Protein AF-0000000086840148 (afdb_homodimer)

Structure (mmCIF, N/CA/C/O backbone):
data_AF-0000000086840148-model_v1
#
loop_
_entity.id
_entity.type
_entity.pdbx_description
1 polymer 'SnoaL-like domain-containing protein'
#
loop_
_atom_site.group_PDB
_atom_site.id
_atom_site.type_symbol
_atom_site.label_atom_id
_atom_site.label_alt_id
_atom_site.label_comp_id
_atom_s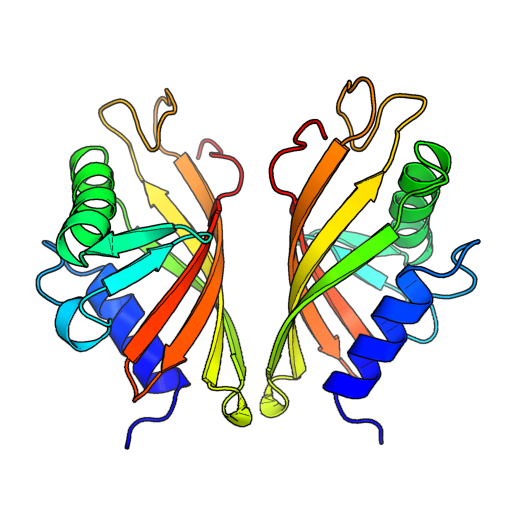ite.label_asym_id
_atom_site.label_entity_id
_atom_site.label_seq_id
_atom_site.pdbx_PDB_ins_code
_atom_site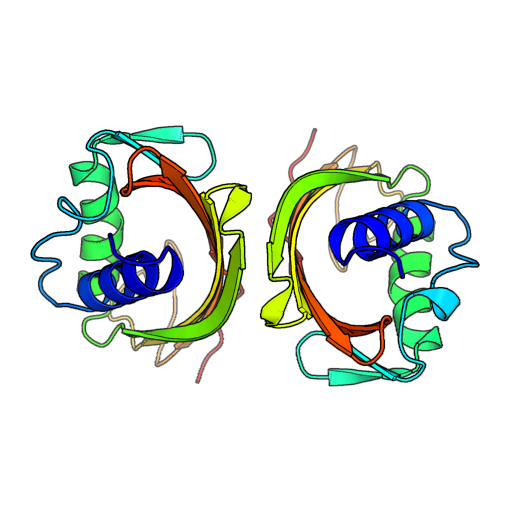.Cartn_x
_atom_site.Cartn_y
_atom_site.Cartn_z
_atom_site.occupancy
_atom_site.B_iso_or_equiv
_atom_site.auth_seq_id
_atom_site.auth_comp_id
_atom_site.auth_asym_id
_atom_site.auth_atom_id
_atom_site.pdbx_PDB_model_num
ATOM 1 N N . MET A 1 1 ? 23.672 -10.07 -12.812 1 79.06 1 MET A N 1
ATOM 2 C CA . MET A 1 1 ? 22.422 -10.266 -12.062 1 79.06 1 MET A CA 1
ATOM 3 C C . MET A 1 1 ? 21.438 -9.148 -12.336 1 79.06 1 MET A C 1
ATOM 5 O O . MET A 1 1 ? 21.828 -7.992 -12.516 1 79.06 1 MET A O 1
ATOM 9 N N . PRO A 1 2 ? 20.219 -9.555 -12.727 1 89.06 2 PRO A N 1
ATOM 10 C CA . PRO A 1 2 ? 19.281 -8.477 -13.039 1 89.06 2 PRO A CA 1
ATOM 11 C C . PRO A 1 2 ? 19.156 -7.457 -11.914 1 89.06 2 PRO A C 1
ATOM 13 O O . PRO A 1 2 ? 19.375 -7.789 -10.742 1 89.06 2 PRO A O 1
ATOM 16 N N . SER A 1 3 ? 19.016 -6.215 -12.273 1 96.12 3 SER A N 1
ATOM 17 C CA . SER A 1 3 ? 18.656 -5.211 -11.273 1 96.12 3 SER A CA 1
ATOM 18 C C . SER A 1 3 ? 17.344 -5.547 -10.594 1 96.12 3 SER A C 1
ATOM 20 O O . SER A 1 3 ? 16.578 -6.379 -11.094 1 96.12 3 SER A O 1
ATOM 22 N N . LEU A 1 4 ? 17.125 -4.961 -9.539 1 98 4 LEU A N 1
ATOM 23 C CA . LEU A 1 4 ? 15.867 -5.172 -8.836 1 98 4 LEU A CA 1
ATOM 24 C C . LEU A 1 4 ? 14.688 -4.707 -9.688 1 98 4 LEU A C 1
ATOM 26 O O . LEU A 1 4 ? 13.625 -5.332 -9.672 1 98 4 LEU A O 1
ATOM 30 N N . GLU A 1 5 ? 14.836 -3.639 -10.375 1 97.88 5 GLU A N 1
ATOM 31 C CA . GLU A 1 5 ? 13.805 -3.15 -11.289 1 97.88 5 GLU A CA 1
ATOM 32 C C . GLU A 1 5 ? 13.461 -4.195 -12.352 1 97.88 5 GLU A C 1
ATOM 34 O O . GLU A 1 5 ? 12.281 -4.449 -12.617 1 97.88 5 GLU A O 1
ATOM 39 N N . GLN A 1 6 ? 14.508 -4.719 -12.953 1 97.44 6 GLN A N 1
ATOM 40 C CA . GLN A 1 6 ? 14.289 -5.734 -13.977 1 97.44 6 GLN A CA 1
ATOM 41 C C . GLN A 1 6 ? 13.594 -6.961 -13.391 1 97.44 6 GLN A C 1
ATOM 43 O O . GLN A 1 6 ? 12.727 -7.555 -14.031 1 97.44 6 GLN A O 1
ATOM 48 N N . ALA A 1 7 ? 14.07 -7.363 -12.211 1 97.25 7 ALA A N 1
ATOM 49 C CA . ALA A 1 7 ? 13.445 -8.5 -11.547 1 97.25 7 ALA A CA 1
ATOM 50 C C . ALA A 1 7 ? 11.953 -8.25 -11.312 1 97.25 7 ALA A C 1
ATOM 52 O O . ALA A 1 7 ? 11.125 -9.117 -11.57 1 97.25 7 ALA A O 1
ATOM 53 N N . TYR A 1 8 ? 11.609 -7.082 -10.852 1 97.75 8 TYR A N 1
ATOM 54 C CA . TYR A 1 8 ? 10.211 -6.773 -10.586 1 97.75 8 TYR A CA 1
ATOM 55 C C . TYR A 1 8 ? 9.406 -6.715 -11.875 1 97.75 8 TYR A C 1
ATOM 57 O O . TYR A 1 8 ? 8.273 -7.195 -11.922 1 97.75 8 TYR A O 1
ATOM 65 N N . LEU A 1 9 ? 9.93 -6.066 -12.891 1 96.56 9 LEU A N 1
ATOM 66 C CA . LEU A 1 9 ? 9.219 -5.973 -14.164 1 96.56 9 LEU A CA 1
ATOM 67 C C . LEU A 1 9 ? 8.953 -7.359 -14.742 1 96.56 9 LEU A C 1
ATOM 69 O O . LEU A 1 9 ? 7.898 -7.598 -15.336 1 96.56 9 LEU A O 1
ATOM 73 N N . SER A 1 10 ? 9.938 -8.227 -14.562 1 94.75 10 SER A N 1
ATOM 74 C CA . SER A 1 10 ? 9.742 -9.609 -14.992 1 94.75 10 SER A CA 1
ATOM 75 C C . SER A 1 10 ? 8.641 -10.281 -14.188 1 94.75 10 SER A C 1
ATOM 77 O O . SER A 1 10 ? 7.828 -11.031 -14.734 1 94.75 10 SER A O 1
ATOM 79 N N . TYR A 1 11 ? 8.609 -10.055 -12.93 1 95.44 11 TYR A N 1
ATOM 80 C CA . TYR A 1 11 ? 7.543 -1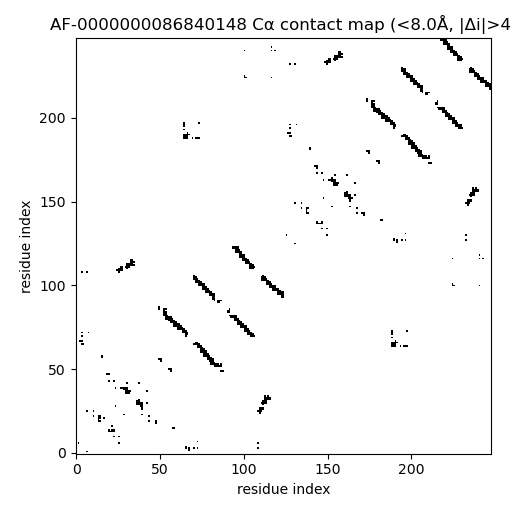0.555 -12.07 1 95.44 11 TYR A CA 1
ATOM 81 C C . TYR A 1 11 ? 6.184 -10.031 -12.523 1 95.44 11 TYR A C 1
ATOM 83 O O . TYR A 1 11 ? 5.23 -10.805 -12.648 1 95.44 11 TYR A O 1
ATOM 91 N N . LEU A 1 12 ? 6.031 -8.695 -12.766 1 93.94 12 LEU A N 1
ATOM 92 C CA . LEU A 1 12 ? 4.762 -8.094 -13.164 1 93.94 12 LEU A CA 1
ATOM 93 C C . LEU A 1 12 ? 4.277 -8.688 -14.484 1 93.94 12 LEU A C 1
ATOM 95 O O . LEU A 1 12 ? 3.078 -8.914 -14.664 1 93.94 12 LEU A O 1
ATOM 99 N N . SER A 1 13 ? 5.25 -8.914 -15.422 1 91.94 13 SER A N 1
ATOM 100 C CA . SER A 1 13 ? 4.902 -9.57 -16.672 1 91.94 13 SER A CA 1
ATOM 101 C C . SER A 1 13 ? 4.324 -10.961 -16.438 1 91.94 13 SER A C 1
ATOM 103 O O . SER A 1 13 ? 3.303 -11.328 -17.016 1 91.94 13 SER A O 1
ATOM 105 N N . ALA A 1 14 ? 4.988 -11.656 -15.602 1 90.19 14 ALA A N 1
ATOM 106 C CA . ALA A 1 14 ? 4.512 -12.992 -15.258 1 90.19 14 ALA A CA 1
ATOM 107 C C . ALA A 1 14 ? 3.148 -12.93 -14.578 1 90.19 14 ALA A C 1
ATOM 109 O O . ALA A 1 14 ? 2.303 -13.797 -14.781 1 90.19 14 ALA A O 1
ATOM 110 N N . PHE A 1 15 ? 2.947 -11.977 -13.828 1 87.75 15 PHE A N 1
ATOM 111 C CA . PHE A 1 15 ? 1.726 -11.734 -13.07 1 87.75 15 PHE A CA 1
ATOM 112 C C . PHE A 1 15 ? 0.545 -11.5 -14 1 87.75 15 PHE A C 1
ATOM 114 O O . PHE A 1 15 ? -0.603 -11.766 -13.641 1 87.75 15 PHE A O 1
ATOM 121 N N . ASN A 1 16 ? 0.799 -11.016 -15.203 1 88.88 16 ASN A N 1
ATOM 122 C CA . ASN A 1 16 ? -0.239 -10.727 -16.188 1 88.88 16 ASN A CA 1
ATOM 123 C C . ASN A 1 16 ? -0.434 -11.891 -17.156 1 88.88 16 ASN A C 1
ATOM 125 O O . ASN A 1 16 ? -1.39 -11.906 -17.938 1 88.88 16 ASN A O 1
ATOM 129 N N . GLU A 1 17 ? 0.537 -12.852 -17.047 1 82.5 17 GLU A N 1
ATOM 130 C CA . GLU A 1 17 ? 0.435 -13.984 -17.953 1 82.5 17 GLU A CA 1
ATOM 131 C C . GLU A 1 17 ? -0.549 -15.031 -17.438 1 82.5 17 GLU A C 1
ATOM 133 O O . GLU A 1 17 ? -0.617 -15.281 -16.234 1 82.5 17 GLU A O 1
ATOM 138 N N . ARG A 1 18 ? -1.399 -15.453 -18.188 1 72.69 18 ARG A N 1
ATOM 139 C CA . ARG A 1 18 ? -2.344 -16.516 -17.875 1 72.69 18 ARG A CA 1
ATOM 140 C C . ARG A 1 18 ? -1.832 -17.875 -18.359 1 72.69 18 ARG A C 1
ATOM 142 O O . ARG A 1 18 ? -1.216 -17.953 -19.422 1 72.69 18 ARG A O 1
ATOM 149 N N . PRO A 1 19 ? -1.996 -18.859 -17.609 1 62.81 19 PRO A N 1
ATOM 150 C CA . PRO A 1 19 ? -2.572 -19.047 -16.266 1 62.81 19 PRO A CA 1
ATOM 151 C C . PRO A 1 19 ? -1.547 -18.859 -15.156 1 62.81 19 PRO A C 1
ATOM 153 O O . PRO A 1 19 ? -1.752 -19.344 -14.039 1 62.81 19 PRO A O 1
ATOM 156 N N . PHE A 1 20 ? -0.836 -17.969 -14.992 1 64.62 20 PHE A N 1
ATOM 157 C CA . PHE A 1 20 ? 0.199 -17.562 -14.047 1 64.62 20 PHE A CA 1
ATOM 158 C C . PHE A 1 20 ? 1.211 -18.688 -13.844 1 64.62 20 PHE A C 1
ATOM 160 O O . PHE A 1 20 ? 1.53 -19.047 -12.711 1 64.62 20 PHE A O 1
ATOM 167 N N . ALA A 1 21 ? 1.624 -19.406 -14.695 1 61.69 21 ALA A N 1
ATOM 168 C CA . ALA A 1 21 ? 2.557 -20.516 -14.625 1 61.69 21 ALA A CA 1
ATOM 169 C C . ALA A 1 21 ? 3.93 -20.062 -14.141 1 61.69 21 ALA A C 1
ATOM 171 O O . ALA A 1 21 ? 4.715 -20.875 -13.633 1 61.69 21 ALA A O 1
ATOM 172 N N . GLY A 1 22 ? 3.971 -18.906 -13.727 1 71.19 22 GLY A N 1
ATOM 173 C CA . GLY A 1 22 ? 5.359 -18.469 -13.719 1 71.19 22 GLY A CA 1
ATOM 174 C C . GLY A 1 22 ? 5.73 -17.688 -12.477 1 71.19 22 GLY A C 1
ATOM 175 O O . GLY A 1 22 ? 6.816 -17.094 -12.406 1 71.19 22 GLY A O 1
ATOM 176 N N . LEU A 1 23 ? 4.973 -17.75 -11.406 1 87.94 23 LEU A N 1
ATOM 177 C CA . LEU A 1 23 ? 5.367 -16.891 -10.305 1 87.94 23 LEU A CA 1
ATOM 178 C C . LEU A 1 23 ? 6.457 -17.531 -9.461 1 87.94 23 LEU A C 1
ATOM 180 O O . LEU A 1 23 ? 7.156 -16.859 -8.703 1 87.94 23 LEU A O 1
ATOM 184 N N . ALA A 1 24 ? 6.637 -18.844 -9.656 1 89 24 ALA A N 1
ATOM 185 C CA . ALA A 1 24 ? 7.559 -19.609 -8.82 1 89 24 ALA A CA 1
ATOM 186 C C . ALA A 1 24 ? 9 -19.172 -9.047 1 89 24 ALA A C 1
ATOM 188 O O . ALA A 1 24 ? 9.836 -19.281 -8.141 1 89 24 ALA A O 1
ATOM 189 N N . THR A 1 25 ? 9.328 -18.75 -10.133 1 92.19 25 THR A N 1
ATOM 190 C CA . THR A 1 25 ? 10.688 -18.297 -10.406 1 92.19 25 THR A CA 1
ATOM 191 C C . THR A 1 25 ? 10.945 -16.938 -9.766 1 92.19 25 THR A C 1
ATOM 193 O O . THR A 1 25 ? 12.094 -16.547 -9.547 1 92.19 25 THR A O 1
ATOM 196 N N . HIS A 1 26 ? 9.898 -16.219 -9.383 1 96.12 26 HIS A N 1
ATOM 197 C CA . HIS A 1 26 ? 10.031 -14.836 -8.938 1 96.12 26 HIS A CA 1
ATOM 198 C C . HIS A 1 26 ? 9.758 -14.703 -7.445 1 96.12 26 HIS A C 1
ATOM 200 O O . HIS A 1 26 ? 10.102 -13.688 -6.836 1 96.12 26 HIS A O 1
ATOM 206 N N . MET A 1 27 ? 9.141 -15.734 -6.859 1 96.81 27 MET A N 1
ATOM 207 C CA . MET A 1 27 ? 8.711 -15.648 -5.465 1 96.81 27 MET A CA 1
ATOM 208 C C . MET A 1 27 ? 9.25 -16.828 -4.652 1 96.81 27 MET A C 1
ATOM 210 O O . MET A 1 27 ? 9.531 -17.891 -5.207 1 96.81 27 MET A O 1
ATOM 214 N N . HIS A 1 28 ? 9.422 -16.578 -3.348 1 97.94 28 HIS A N 1
ATOM 215 C CA . HIS A 1 28 ? 9.773 -17.672 -2.438 1 97.94 28 HIS A CA 1
ATOM 216 C C . HIS A 1 28 ? 8.641 -18.688 -2.318 1 97.94 28 HIS A C 1
ATOM 218 O O . HIS A 1 28 ? 7.473 -18.328 -2.514 1 97.94 28 HIS A O 1
ATOM 224 N N . PRO A 1 29 ? 8.977 -19.906 -1.988 1 96.81 29 PRO A N 1
ATOM 225 C CA . PRO A 1 29 ? 7.945 -20.938 -1.879 1 96.81 29 PRO A CA 1
ATOM 226 C C . PRO A 1 29 ? 6.926 -20.641 -0.783 1 96.81 29 PRO A C 1
ATOM 228 O O . PRO A 1 29 ? 5.789 -21.109 -0.845 1 96.81 29 PRO A O 1
ATOM 231 N N . THR A 1 30 ? 7.363 -19.953 0.258 1 98 30 THR A N 1
ATOM 232 C CA . THR A 1 30 ? 6.48 -19.359 1.262 1 98 30 THR A CA 1
ATOM 233 C C . THR A 1 30 ? 6.496 -17.844 1.177 1 98 30 THR A C 1
ATOM 235 O O . THR A 1 30 ? 7.559 -17.219 1.253 1 98 30 THR A O 1
ATOM 238 N N . VAL A 1 31 ? 5.406 -17.297 0.974 1 98.06 31 VAL A N 1
ATOM 239 C CA . VAL A 1 31 ? 5.312 -15.844 0.868 1 98.06 31 VAL A CA 1
ATOM 240 C C . VAL A 1 31 ? 4.512 -15.297 2.047 1 98.06 31 VAL A C 1
ATOM 242 O O . VAL A 1 31 ? 3.582 -15.945 2.533 1 98.06 31 VAL A O 1
ATOM 245 N N . VAL A 1 32 ? 4.848 -14.148 2.602 1 98.75 32 VAL A N 1
ATOM 246 C CA . VAL A 1 32 ? 4.098 -13.445 3.635 1 98.75 32 VAL A CA 1
ATOM 247 C C . VAL A 1 32 ? 3.252 -12.336 3 1 98.75 32 VAL A C 1
ATOM 249 O O . VAL A 1 32 ? 3.791 -11.367 2.471 1 98.75 32 VAL A O 1
ATOM 252 N N . LEU A 1 33 ? 1.984 -12.578 2.947 1 98.44 33 LEU A N 1
ATOM 253 C CA . LEU A 1 33 ? 1.048 -11.602 2.404 1 98.44 33 LEU A CA 1
ATOM 254 C C . LEU A 1 33 ? 0.355 -10.828 3.523 1 98.44 33 LEU A C 1
ATOM 256 O O . LEU A 1 33 ? -0.409 -11.406 4.301 1 98.44 33 LEU A O 1
ATOM 260 N N . ASN A 1 34 ? 0.63 -9.578 3.607 1 98 34 ASN A N 1
ATOM 261 C CA . ASN A 1 34 ? 0.044 -8.727 4.637 1 98 34 ASN A CA 1
ATOM 262 C C . ASN A 1 34 ? 0.238 -9.32 6.031 1 98 34 ASN A C 1
ATOM 264 O O . ASN A 1 34 ? -0.698 -9.359 6.832 1 98 34 ASN A O 1
ATOM 268 N N . GLY A 1 35 ? 1.405 -9.844 6.219 1 97.62 35 GLY A N 1
ATOM 269 C CA . GLY A 1 35 ? 1.799 -10.32 7.535 1 97.62 35 GLY A CA 1
ATOM 270 C C . GLY A 1 35 ? 1.46 -11.781 7.766 1 97.62 35 GLY A C 1
ATOM 271 O O . GLY A 1 35 ? 1.873 -12.367 8.766 1 97.62 35 GLY A O 1
ATOM 272 N N . ALA A 1 36 ? 0.721 -12.414 6.879 1 98.06 36 ALA A N 1
ATOM 273 C CA . ALA A 1 36 ? 0.334 -13.82 7.023 1 98.06 36 ALA A CA 1
ATOM 274 C C . ALA A 1 36 ? 1.11 -14.703 6.051 1 98.06 36 ALA A C 1
ATOM 276 O O . ALA A 1 36 ? 1.033 -14.516 4.836 1 98.06 36 ALA A O 1
ATOM 277 N N . ALA A 1 37 ? 1.78 -15.68 6.559 1 98.5 37 ALA A N 1
ATOM 278 C CA . ALA A 1 37 ? 2.539 -16.609 5.727 1 98.5 37 ALA A CA 1
ATOM 279 C C . ALA A 1 37 ? 1.616 -17.609 5.039 1 98.5 37 ALA A C 1
ATOM 281 O O . ALA A 1 37 ? 0.649 -18.078 5.641 1 98.5 37 ALA A O 1
ATOM 282 N N . MET A 1 38 ? 1.922 -17.891 3.814 1 98.25 38 MET A N 1
ATOM 283 C CA . MET A 1 38 ? 1.185 -18.906 3.066 1 98.25 38 MET A CA 1
ATOM 284 C C . MET A 1 38 ? 2.072 -19.547 2.008 1 98.25 38 MET A C 1
ATOM 286 O O . MET A 1 38 ? 3.041 -18.953 1.549 1 98.25 38 MET A O 1
ATOM 290 N N . PRO A 1 39 ? 1.837 -20.828 1.659 1 97.06 39 PRO A N 1
ATOM 291 C CA . PRO A 1 39 ? 2.539 -21.422 0.52 1 97.06 39 PRO A CA 1
ATOM 292 C C . PRO A 1 39 ? 2.279 -20.672 -0.788 1 97.06 39 PRO A C 1
ATOM 294 O O . PRO A 1 39 ? 1.18 -20.156 -0.996 1 97.06 39 PRO A O 1
ATOM 297 N N . LEU A 1 40 ? 3.225 -20.641 -1.597 1 94.69 40 LEU A N 1
ATOM 298 C CA . LEU A 1 40 ? 3.109 -19.969 -2.881 1 94.69 40 LEU A CA 1
ATOM 299 C C . LEU A 1 40 ? 1.872 -20.438 -3.639 1 94.69 40 LEU A C 1
ATOM 301 O O . LEU A 1 40 ? 1.201 -19.641 -4.297 1 94.69 40 LEU A O 1
ATOM 305 N N . ALA A 1 41 ? 1.6 -21.672 -3.664 1 93 41 ALA A N 1
ATOM 306 C CA . ALA A 1 41 ? 0.433 -22.219 -4.352 1 93 41 ALA A CA 1
ATOM 307 C C . ALA A 1 41 ? -0.85 -21.531 -3.879 1 93 41 ALA A C 1
ATOM 309 O O . ALA A 1 41 ? -1.783 -21.344 -4.66 1 93 41 ALA A O 1
ATOM 310 N N . ALA A 1 42 ? -0.976 -21.234 -2.58 1 94.12 42 ALA A N 1
ATOM 311 C CA . ALA A 1 42 ? -2.141 -20.547 -2.033 1 94.12 42 ALA A CA 1
ATOM 312 C C . ALA A 1 42 ? -2.221 -19.109 -2.549 1 94.12 42 ALA A C 1
ATOM 314 O O . ALA A 1 42 ? -3.312 -18.609 -2.816 1 94.12 42 ALA A O 1
ATOM 315 N N . PHE A 1 43 ? -1.093 -18.453 -2.664 1 94.25 43 PHE A N 1
ATOM 316 C CA . PHE A 1 43 ? -1.027 -17.109 -3.238 1 94.25 43 PHE A CA 1
ATOM 317 C C . PHE A 1 43 ? -1.479 -17.125 -4.695 1 94.25 43 PHE A C 1
ATOM 319 O O . PHE A 1 43 ? -2.281 -16.281 -5.105 1 94.25 43 PHE A O 1
ATOM 326 N N . GLU A 1 44 ? -0.954 -18.047 -5.441 1 90.75 44 GLU A N 1
ATOM 327 C CA . GLU A 1 44 ? -1.33 -18.203 -6.844 1 90.75 44 GLU A CA 1
ATOM 328 C C . GLU A 1 44 ? -2.83 -18.438 -6.992 1 90.75 44 GLU A C 1
ATOM 330 O O . GLU A 1 44 ? -3.453 -17.969 -7.941 1 90.75 44 GLU A O 1
ATOM 335 N N . LYS A 1 45 ? -3.387 -19.156 -6.051 1 90.5 45 LYS A N 1
ATOM 336 C CA . LYS A 1 45 ? -4.816 -19.453 -6.098 1 90.5 45 LYS A CA 1
ATOM 337 C C . LYS A 1 45 ? -5.645 -18.188 -5.941 1 90.5 45 LYS A C 1
ATOM 339 O O . LYS A 1 45 ? -6.707 -18.047 -6.555 1 90.5 45 LYS A O 1
ATOM 344 N N . LEU A 1 46 ? -5.25 -17.25 -5.066 1 90.38 46 LEU A N 1
ATOM 345 C CA . LEU A 1 46 ? -5.941 -15.977 -4.938 1 90.38 46 LEU A CA 1
ATOM 346 C C . LEU A 1 46 ? -6.02 -15.266 -6.285 1 90.38 46 LEU A C 1
ATOM 348 O O . LEU A 1 46 ? -7.082 -14.766 -6.668 1 90.38 46 LEU A O 1
ATOM 352 N N . LEU A 1 47 ? -4.902 -15.211 -6.969 1 89.12 47 LEU A N 1
ATOM 353 C CA . LEU A 1 47 ? -4.828 -14.547 -8.266 1 89.12 47 LEU A CA 1
ATOM 354 C C . LEU A 1 47 ? -5.66 -15.281 -9.305 1 89.12 47 LEU A C 1
ATOM 356 O O . LEU A 1 47 ? -6.352 -14.648 -10.109 1 89.12 47 LEU A O 1
ATOM 360 N N . THR A 1 48 ? -5.57 -16.609 -9.344 1 88.81 48 THR A N 1
ATOM 361 C CA . THR A 1 48 ? -6.309 -17.422 -10.305 1 88.81 48 THR A CA 1
ATOM 362 C C . THR A 1 48 ? -7.812 -17.266 -10.102 1 88.81 48 THR A C 1
ATOM 364 O O . THR A 1 48 ? -8.578 -17.266 -11.062 1 88.81 48 THR A O 1
ATOM 367 N N . ASP A 1 49 ? -8.195 -17.203 -8.836 1 89.56 49 ASP A N 1
ATOM 368 C CA . ASP A 1 49 ? -9.609 -17 -8.547 1 89.56 49 ASP A CA 1
ATOM 369 C C . ASP A 1 49 ? -10.094 -15.656 -9.07 1 89.56 49 ASP A C 1
ATOM 371 O O . ASP A 1 49 ? -11.203 -15.547 -9.602 1 89.56 49 ASP A O 1
ATOM 375 N N . ASP A 1 50 ? -9.336 -14.609 -8.898 1 89.69 50 ASP A N 1
ATOM 376 C CA . ASP A 1 50 ? -9.688 -13.289 -9.406 1 89.69 50 ASP A CA 1
ATOM 377 C C . ASP A 1 50 ? -9.789 -13.297 -10.93 1 89.69 50 ASP A C 1
ATOM 379 O O . ASP A 1 50 ? -10.695 -12.695 -11.508 1 89.69 50 ASP A O 1
ATOM 383 N N . ILE A 1 51 ? -8.859 -13.938 -11.594 1 89 51 ILE A N 1
ATOM 384 C CA . ILE A 1 51 ? -8.844 -14.016 -13.055 1 89 51 ILE A CA 1
ATOM 385 C C . ILE A 1 51 ? -10.055 -14.805 -13.539 1 89 51 ILE A C 1
ATOM 387 O O . ILE A 1 51 ? -10.641 -14.484 -14.578 1 89 51 ILE A O 1
ATOM 391 N N . ALA A 1 52 ? -10.359 -15.875 -12.836 1 89.62 52 ALA A N 1
ATOM 392 C CA . ALA A 1 52 ? -11.531 -16.672 -13.195 1 89.62 52 ALA A CA 1
ATOM 393 C C . ALA A 1 52 ? -12.805 -15.828 -13.109 1 89.62 52 ALA A C 1
ATOM 395 O O . ALA A 1 52 ? -13.727 -16.016 -13.906 1 89.62 52 ALA A O 1
ATOM 396 N N . ALA A 1 53 ? -12.844 -14.992 -12.141 1 91.94 53 ALA A N 1
ATOM 397 C CA . ALA A 1 53 ? -14.016 -14.133 -11.945 1 91.94 53 ALA A CA 1
ATOM 398 C C . ALA A 1 53 ? -14.062 -13.031 -12.992 1 91.94 53 ALA A C 1
ATOM 400 O O . ALA A 1 53 ? -15.141 -12.562 -13.367 1 91.94 53 ALA A O 1
ATOM 401 N N . ALA A 1 54 ? -12.969 -12.594 -13.477 1 94.31 54 ALA A N 1
ATOM 402 C CA . ALA A 1 54 ? -12.836 -11.578 -14.516 1 94.31 54 ALA A CA 1
ATOM 403 C C . ALA A 1 54 ? -11.758 -11.969 -15.523 1 94.31 54 ALA A C 1
ATOM 405 O O . ALA A 1 54 ? -10.609 -11.523 -15.422 1 94.31 54 ALA A O 1
ATOM 406 N N . PRO A 1 55 ? -12.102 -12.656 -16.547 1 91.94 55 PRO A N 1
ATOM 407 C CA . PRO A 1 55 ? -11.117 -13.195 -17.484 1 91.94 55 PRO A CA 1
ATOM 408 C C . PRO A 1 55 ? -10.352 -12.109 -18.234 1 91.94 55 PRO A C 1
ATOM 410 O O . PRO A 1 55 ? -9.273 -12.367 -18.781 1 91.94 55 PRO A O 1
ATOM 413 N N . ASP A 1 56 ? -10.867 -10.852 -18.297 1 93 56 ASP A N 1
ATOM 414 C CA . ASP A 1 56 ? -10.211 -9.75 -18.984 1 93 56 ASP A CA 1
ATOM 415 C C . ASP A 1 56 ? -9.375 -8.906 -18.016 1 93 56 ASP A C 1
ATOM 417 O O . ASP A 1 56 ? -8.93 -7.816 -18.359 1 93 56 ASP A O 1
ATOM 421 N N . LEU A 1 57 ? -9.18 -9.445 -16.797 1 93.56 57 LEU A N 1
ATOM 422 C CA . LEU A 1 57 ? -8.398 -8.742 -15.781 1 93.56 57 LEU A CA 1
ATOM 423 C C . LEU A 1 57 ? -6.965 -8.516 -16.25 1 93.56 57 LEU A C 1
ATOM 425 O O . LEU A 1 57 ? -6.297 -9.461 -16.688 1 93.56 57 LEU A O 1
ATOM 429 N N . ARG A 1 58 ? -6.531 -7.281 -16.188 1 91.25 58 ARG A N 1
ATOM 430 C CA . ARG A 1 58 ? -5.156 -6.91 -16.531 1 91.25 58 ARG A CA 1
ATOM 431 C C . ARG A 1 58 ? -4.652 -5.809 -15.602 1 91.25 58 ARG A C 1
ATOM 433 O O . ARG A 1 58 ? -5.387 -4.871 -15.281 1 91.25 58 ARG A O 1
ATOM 440 N N . PHE A 1 59 ? -3.398 -5.953 -15.25 1 94.69 59 PHE A N 1
ATOM 441 C CA . PHE A 1 59 ? -2.785 -4.969 -14.367 1 94.69 59 PHE A CA 1
ATOM 442 C C . PHE A 1 59 ? -1.804 -4.09 -15.133 1 94.69 59 PHE A C 1
ATOM 444 O O . PHE A 1 59 ? -0.99 -4.59 -15.914 1 94.69 59 PHE A O 1
ATOM 451 N N . GLU A 1 60 ? -1.928 -2.834 -14.922 1 96.31 60 GLU A N 1
ATOM 452 C CA . GLU A 1 60 ? -1.036 -1.853 -15.531 1 96.31 60 GLU A CA 1
ATOM 453 C C . GLU A 1 60 ? -0.278 -1.062 -14.469 1 96.31 60 GLU A C 1
ATOM 455 O O . GLU A 1 60 ? -0.876 -0.563 -13.508 1 96.31 60 GLU A O 1
ATOM 460 N N . MET A 1 61 ? 1.039 -1.002 -14.641 1 97.75 61 MET A N 1
ATOM 461 C CA . MET A 1 61 ? 1.859 -0.246 -13.695 1 97.75 61 MET A CA 1
ATOM 462 C C . MET A 1 61 ? 1.658 1.254 -13.883 1 97.75 61 MET A C 1
ATOM 464 O O . MET A 1 61 ? 1.725 1.76 -15.008 1 97.75 61 MET A O 1
ATOM 468 N N . SER A 1 62 ? 1.421 1.957 -12.836 1 98.06 62 SER A N 1
ATOM 469 C CA . SER A 1 62 ? 1.268 3.408 -12.852 1 98.06 62 SER A CA 1
ATOM 470 C C . SER A 1 62 ? 2.521 4.102 -12.328 1 98.06 62 SER A C 1
ATOM 472 O O . SER A 1 62 ? 2.857 5.203 -12.773 1 98.06 62 SER A O 1
ATOM 474 N N . MET A 1 63 ? 3.172 3.504 -11.375 1 98.5 63 MET A N 1
ATOM 475 C CA . MET A 1 63 ? 4.367 4.078 -10.766 1 98.5 63 MET A CA 1
ATOM 476 C C . MET A 1 63 ? 5.227 2.992 -10.125 1 98.5 63 MET A C 1
ATOM 478 O O . MET A 1 63 ? 4.699 2.037 -9.555 1 98.5 63 MET A O 1
ATOM 482 N N . LEU A 1 64 ? 6.496 3.154 -10.227 1 98.75 64 LEU A N 1
ATOM 483 C CA . LEU A 1 64 ? 7.453 2.221 -9.648 1 98.75 64 LEU A CA 1
ATOM 484 C C . LEU A 1 64 ? 8.469 2.955 -8.773 1 98.75 64 LEU A C 1
ATOM 486 O O . LEU A 1 64 ? 8.961 4.023 -9.148 1 98.75 64 LEU A O 1
ATOM 490 N N . VAL A 1 65 ? 8.68 2.457 -7.586 1 98.94 65 VAL A N 1
ATOM 491 C CA . VAL A 1 65 ? 9.727 2.9 -6.672 1 98.94 65 VAL A CA 1
ATOM 492 C C . VAL A 1 65 ? 10.648 1.729 -6.332 1 98.94 65 VAL A C 1
ATOM 494 O O . VAL A 1 65 ? 10.188 0.691 -5.852 1 98.94 65 VAL A O 1
ATOM 497 N N . VAL A 1 66 ? 11.945 1.901 -6.578 1 98.88 66 VAL A N 1
ATOM 498 C CA . VAL A 1 66 ? 12.875 0.798 -6.379 1 98.88 66 VAL A CA 1
ATOM 499 C C . VAL A 1 66 ? 13.977 1.221 -5.41 1 98.88 66 VAL A C 1
ATOM 501 O O . VAL A 1 66 ? 14.68 2.209 -5.645 1 98.88 66 VAL A O 1
ATOM 504 N N . ASP A 1 67 ? 14.078 0.483 -4.32 1 98.81 67 ASP A N 1
ATOM 505 C CA . ASP A 1 67 ? 15.148 0.643 -3.338 1 98.81 67 ASP A CA 1
ATOM 506 C C . ASP A 1 67 ? 16.141 -0.509 -3.422 1 98.81 67 ASP A C 1
ATOM 508 O O . ASP A 1 67 ? 16.016 -1.508 -2.711 1 98.81 67 ASP A O 1
ATOM 512 N N . GLU A 1 68 ? 17.188 -0.279 -4.227 1 97.69 68 GLU A N 1
ATOM 513 C CA . GLU A 1 68 ? 18.156 -1.345 -4.488 1 97.69 68 GLU A CA 1
ATOM 514 C C . GLU A 1 68 ? 18.859 -1.771 -3.207 1 97.69 68 GLU A C 1
ATOM 516 O O . GLU A 1 68 ? 19.062 -2.965 -2.967 1 97.69 68 GLU A O 1
ATOM 521 N N . ALA A 1 69 ? 19.188 -0.801 -2.393 1 96.62 69 ALA A N 1
ATOM 522 C CA . ALA A 1 69 ? 19.984 -1.08 -1.203 1 96.62 69 ALA A CA 1
ATOM 523 C C . ALA A 1 69 ? 19.219 -1.954 -0.217 1 96.62 69 ALA A C 1
ATOM 525 O O . ALA A 1 69 ? 19.781 -2.875 0.378 1 96.62 69 ALA A O 1
ATOM 526 N N . ARG A 1 70 ? 17.984 -1.725 -0.092 1 98.06 70 ARG A N 1
ATOM 527 C CA . ARG A 1 70 ? 17.172 -2.459 0.878 1 98.06 70 ARG A CA 1
ATOM 528 C C . ARG A 1 70 ? 16.422 -3.604 0.209 1 98.06 70 ARG A C 1
ATOM 530 O O . ARG A 1 70 ? 15.719 -4.363 0.876 1 98.06 70 ARG A O 1
ATOM 537 N N . GLN A 1 71 ? 16.5 -3.744 -1.055 1 98.56 71 GLN A N 1
ATOM 538 C CA . GLN A 1 71 ? 15.828 -4.766 -1.846 1 98.56 71 GLN A CA 1
ATOM 539 C C . GLN A 1 71 ? 14.32 -4.73 -1.622 1 98.56 71 GLN A C 1
ATOM 541 O O . GLN A 1 71 ? 13.703 -5.754 -1.317 1 98.56 71 GLN A O 1
ATOM 546 N N . ARG A 1 72 ? 13.82 -3.561 -1.763 1 98.94 72 ARG A N 1
ATOM 547 C CA . ARG A 1 72 ? 12.383 -3.303 -1.644 1 98.94 72 ARG A CA 1
ATOM 548 C C . ARG A 1 72 ? 11.852 -2.609 -2.893 1 98.94 72 ARG A C 1
ATOM 550 O O . ARG A 1 72 ? 12.57 -1.847 -3.543 1 98.94 72 ARG A O 1
ATOM 557 N N . VAL A 1 73 ? 10.633 -2.896 -3.188 1 98.94 73 VAL A N 1
ATOM 558 C CA . VAL A 1 73 ? 9.945 -2.27 -4.309 1 98.94 73 VAL A CA 1
ATOM 559 C C . VAL A 1 73 ? 8.578 -1.758 -3.854 1 98.94 73 VAL A C 1
ATOM 561 O O . VAL A 1 73 ? 7.887 -2.42 -3.076 1 98.94 73 VAL A O 1
ATOM 564 N N . GLY A 1 74 ? 8.25 -0.592 -4.176 1 98.94 74 GLY A N 1
ATOM 565 C CA . GLY A 1 74 ? 6.887 -0.081 -4.184 1 98.94 74 GLY A CA 1
ATOM 566 C C . GLY A 1 74 ? 6.328 0.124 -5.578 1 98.94 74 GLY A C 1
ATOM 567 O O . GLY A 1 74 ? 7.047 0.556 -6.48 1 98.94 74 GLY A O 1
ATOM 568 N N . CYS A 1 75 ? 5.039 -0.146 -5.727 1 98.81 75 CYS A N 1
ATOM 569 C CA . CYS A 1 75 ? 4.438 0.005 -7.047 1 98.81 75 CYS A CA 1
ATOM 570 C C . CYS A 1 75 ? 2.965 0.381 -6.938 1 98.81 75 CYS A C 1
ATOM 572 O O . CYS A 1 75 ? 2.246 -0.149 -6.086 1 98.81 75 CYS A O 1
ATOM 574 N N . ARG A 1 76 ? 2.549 1.346 -7.664 1 98.75 76 A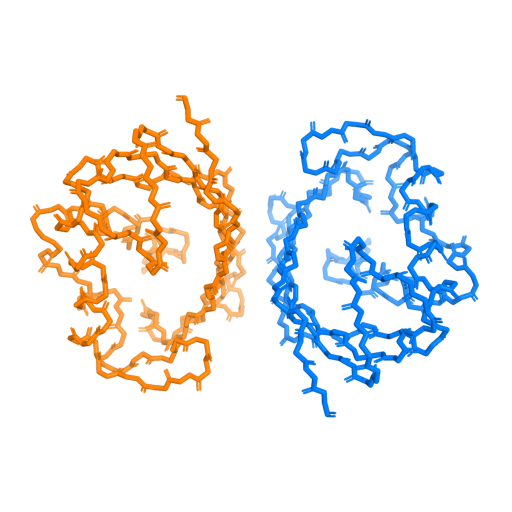RG A N 1
ATOM 575 C CA . ARG A 1 76 ? 1.138 1.595 -7.938 1 98.75 76 ARG A CA 1
ATOM 576 C C . ARG A 1 76 ? 0.701 0.902 -9.227 1 98.75 76 ARG A C 1
ATOM 578 O O . ARG A 1 76 ? 1.34 1.058 -10.266 1 98.75 76 ARG A O 1
ATOM 585 N N . ILE A 1 77 ? -0.355 0.14 -9.133 1 98.12 77 ILE A N 1
ATOM 586 C CA . ILE A 1 77 ? -0.878 -0.557 -10.305 1 98.12 77 ILE A CA 1
ATOM 587 C C . ILE A 1 77 ? -2.385 -0.332 -10.406 1 98.12 77 ILE A C 1
ATOM 589 O O . ILE A 1 77 ? -3.061 -0.138 -9.391 1 98.12 77 ILE A O 1
ATOM 593 N N . GLU A 1 78 ? -2.857 -0.285 -11.602 1 97.69 78 GLU A N 1
ATOM 594 C CA . GLU A 1 78 ? -4.285 -0.198 -11.891 1 97.69 78 GLU A CA 1
ATOM 595 C C . GLU A 1 78 ? -4.766 -1.417 -12.672 1 97.69 78 GLU A C 1
ATOM 597 O O . GLU A 1 78 ? -4.062 -1.911 -13.555 1 97.69 78 GLU A O 1
ATOM 602 N 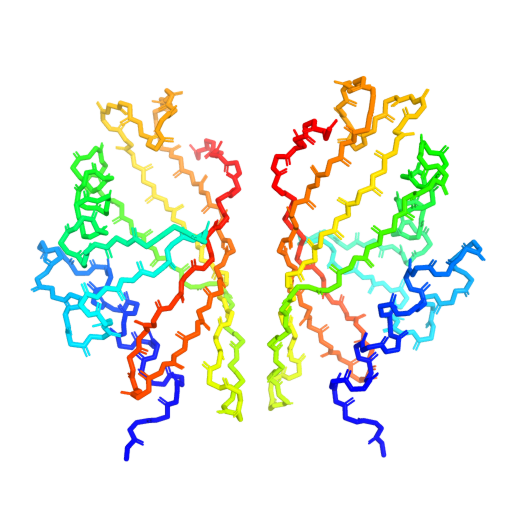N . PHE A 1 79 ? -5.926 -1.874 -12.344 1 96.75 79 PHE A N 1
ATOM 603 C CA . PHE A 1 79 ? -6.547 -2.875 -13.203 1 96.75 79 PHE A CA 1
ATOM 604 C C . PHE A 1 79 ? -7.902 -2.395 -13.703 1 96.75 79 PHE A C 1
ATOM 606 O O . PHE A 1 79 ? -8.492 -1.477 -13.133 1 96.75 79 PHE A O 1
ATOM 613 N N . ARG A 1 80 ? -8.273 -2.842 -14.82 1 94.5 80 ARG A N 1
ATOM 614 C CA . ARG A 1 80 ? -9.594 -2.73 -15.438 1 94.5 80 ARG A CA 1
ATOM 615 C C . ARG A 1 80 ? -10.117 -4.098 -15.859 1 94.5 80 ARG A C 1
ATOM 617 O O . ARG A 1 80 ? -9.383 -4.891 -16.453 1 94.5 80 ARG A O 1
ATOM 624 N N . CYS A 1 81 ? -11.305 -4.34 -15.492 1 96.62 81 CYS A N 1
ATOM 625 C CA . CYS A 1 81 ? -11.852 -5.645 -15.844 1 96.62 81 CYS A CA 1
ATOM 626 C C . CYS A 1 81 ? -13.375 -5.629 -15.797 1 96.62 81 CYS A C 1
ATOM 628 O O . CYS A 1 81 ? -13.977 -4.605 -15.477 1 96.62 81 CYS A O 1
ATOM 630 N N . THR A 1 82 ? -13.953 -6.68 -16.25 1 96.88 82 THR A N 1
ATOM 631 C CA . THR A 1 82 ? -15.398 -6.895 -16.25 1 96.88 82 THR A CA 1
ATOM 632 C C . THR A 1 82 ? -15.742 -8.195 -15.523 1 96.88 82 THR A C 1
ATOM 634 O O . THR A 1 82 ? -15.945 -9.234 -16.172 1 96.88 82 THR A O 1
ATOM 637 N N . PRO A 1 83 ? -15.922 -8.102 -14.242 1 95.31 83 PRO A N 1
ATOM 638 C CA . PRO A 1 83 ? -16.234 -9.32 -13.492 1 95.31 83 PRO A CA 1
ATOM 639 C C . PRO A 1 83 ? -17.547 -9.969 -13.93 1 95.31 83 PRO A C 1
ATOM 641 O O . PRO A 1 83 ? -18.516 -9.266 -14.227 1 95.31 83 PRO A O 1
ATOM 644 N N . GLU A 1 84 ? -17.484 -11.234 -13.867 1 94.94 84 GLU A N 1
ATOM 645 C CA . GLU A 1 84 ? -18.656 -12.016 -14.266 1 94.94 84 GLU A CA 1
ATOM 646 C C . GLU A 1 84 ? -19.344 -12.633 -13.055 1 94.94 84 GLU A C 1
ATOM 648 O O . GLU A 1 84 ? -20.391 -13.273 -13.188 1 94.94 84 GLU A O 1
ATOM 653 N N . ARG A 1 85 ? -18.844 -12.484 -11.922 1 92.81 85 ARG A N 1
ATOM 654 C CA . ARG A 1 85 ? -19.328 -12.945 -10.625 1 92.81 85 ARG A CA 1
ATOM 655 C C . ARG A 1 85 ? -18.75 -12.102 -9.5 1 92.81 85 ARG A C 1
ATOM 657 O O . ARG A 1 85 ? -18.203 -11.023 -9.734 1 92.81 85 ARG A O 1
ATOM 664 N N . GLU A 1 86 ? -18.938 -12.562 -8.305 1 92.06 86 GLU A N 1
ATOM 665 C CA . GLU A 1 86 ? -18.328 -11.891 -7.172 1 92.06 86 GLU A CA 1
ATOM 666 C C . GLU A 1 86 ? -16.812 -11.758 -7.371 1 92.06 86 GLU A C 1
ATOM 668 O O . GLU A 1 86 ? -16.156 -12.703 -7.789 1 92.06 86 GLU A O 1
ATOM 673 N N . PHE A 1 87 ? -16.391 -10.508 -7.152 1 93 87 PHE A N 1
ATOM 674 C CA . PHE A 1 87 ? -15.008 -10.172 -7.48 1 93 87 PHE A CA 1
ATOM 675 C C . PHE A 1 87 ? -14.32 -9.5 -6.297 1 93 87 PHE A C 1
ATOM 677 O O . PHE A 1 87 ? -14.766 -8.445 -5.832 1 93 87 PHE A O 1
ATOM 684 N N . MET A 1 88 ? -13.234 -10.164 -5.809 1 89.88 88 MET A N 1
ATOM 685 C CA . MET A 1 88 ? -12.461 -9.68 -4.664 1 89.88 88 MET A CA 1
ATOM 686 C C . MET A 1 88 ? -13.367 -9.445 -3.459 1 89.88 88 MET A C 1
ATOM 688 O O . MET A 1 88 ? -13.211 -8.453 -2.744 1 89.88 88 MET A O 1
ATOM 692 N N . GLY A 1 89 ? -14.305 -10.242 -3.26 1 87.19 89 GLY A N 1
ATOM 693 C CA . GLY A 1 89 ? -15.211 -10.203 -2.123 1 87.19 89 GLY A CA 1
ATOM 694 C C . GLY A 1 89 ? -16.281 -9.133 -2.25 1 87.19 89 GLY A C 1
ATOM 695 O O . GLY A 1 89 ? -16.906 -8.766 -1.26 1 87.19 89 GLY A O 1
ATOM 696 N N . ARG A 1 90 ? -16.438 -8.594 -3.516 1 89.81 90 ARG A N 1
ATOM 697 C CA . ARG A 1 90 ? -17.391 -7.5 -3.758 1 89.81 90 ARG A CA 1
ATOM 698 C C . ARG A 1 90 ? -18.359 -7.859 -4.875 1 89.81 90 ARG A C 1
ATOM 700 O O . ARG A 1 90 ? -17.984 -8.531 -5.84 1 89.81 90 ARG A O 1
ATOM 707 N N . SER A 1 91 ? -19.562 -7.379 -4.738 1 87.44 91 SER A N 1
ATOM 708 C CA . SER A 1 91 ? -20.547 -7.484 -5.809 1 87.44 91 SER A CA 1
ATOM 709 C C . SER A 1 91 ? -20.531 -6.25 -6.707 1 87.44 91 SER A C 1
ATOM 711 O O . SER A 1 91 ? -20.797 -5.137 -6.25 1 87.44 91 SER A O 1
ATOM 713 N N . VAL A 1 92 ? -20.125 -6.535 -7.902 1 87.5 92 VAL A N 1
ATOM 714 C CA . VAL A 1 92 ? -20.016 -5.406 -8.82 1 87.5 92 VAL A CA 1
ATOM 715 C C . VAL A 1 92 ? -20.641 -5.781 -10.164 1 87.5 92 VAL A C 1
ATOM 717 O O . VAL A 1 92 ? -20.75 -6.965 -10.5 1 87.5 92 VAL A O 1
ATOM 720 N N . SER A 1 93 ? -21.25 -4.723 -10.742 1 85.69 93 SER A N 1
ATOM 721 C CA . SER A 1 93 ? -21.797 -4.902 -12.086 1 85.69 93 SER A CA 1
ATOM 722 C C . SER A 1 93 ? -21.062 -4.051 -13.109 1 85.69 93 SER A C 1
ATOM 724 O O . SER A 1 93 ? -20.656 -2.92 -12.812 1 85.69 93 SER A O 1
ATOM 726 N N . GLY A 1 94 ? -20.859 -4.691 -14.234 1 92.94 94 GLY A N 1
ATOM 727 C CA . GLY A 1 94 ? -20.25 -3.965 -15.336 1 92.94 94 GLY A CA 1
ATOM 728 C C . GLY A 1 94 ? -18.734 -3.877 -15.227 1 92.94 94 GLY A C 1
ATOM 729 O O . GLY A 1 94 ? -18.125 -4.621 -14.461 1 92.94 94 GLY A O 1
ATOM 730 N N . ALA A 1 95 ? -18.125 -3.035 -16.094 1 96.06 95 ALA A N 1
ATOM 731 C CA . ALA A 1 95 ? -16.688 -2.826 -16.109 1 96.06 95 ALA A CA 1
ATOM 732 C C . ALA A 1 95 ? -16.25 -1.937 -14.945 1 96.06 95 ALA A C 1
ATOM 734 O O . ALA A 1 95 ? -16.906 -0.943 -14.633 1 96.06 95 ALA A O 1
ATOM 735 N N . VAL A 1 96 ? -15.195 -2.387 -14.281 1 96.81 96 VAL A N 1
ATOM 736 C CA . VAL A 1 96 ? -14.688 -1.636 -13.133 1 96.81 96 VAL A CA 1
ATOM 737 C C . VAL A 1 96 ? -13.188 -1.406 -13.289 1 96.81 96 VAL A C 1
ATOM 739 O O . VAL A 1 96 ? -12.531 -2.08 -14.078 1 96.81 96 VAL A O 1
ATOM 742 N N . LYS A 1 97 ? -12.711 -0.475 -12.594 1 97.31 97 LYS A N 1
ATOM 743 C CA . LYS A 1 97 ? -11.281 -0.237 -12.422 1 97.31 97 LYS A CA 1
ATOM 744 C C . LYS A 1 97 ? -10.938 -0.022 -10.953 1 97.31 97 LYS A C 1
ATOM 746 O O . LYS A 1 97 ? -11.812 0.283 -10.141 1 97.31 97 LYS A O 1
ATOM 751 N N . CYS A 1 98 ? -9.75 -0.177 -10.641 1 97.75 98 CYS A N 1
ATOM 752 C CA . CYS A 1 98 ? -9.273 -0.056 -9.266 1 97.75 98 CYS A CA 1
ATOM 753 C C . CYS A 1 98 ? -7.777 0.241 -9.227 1 97.75 98 CYS A C 1
ATOM 755 O O . CYS A 1 98 ? -7.008 -0.333 -10 1 97.75 98 CYS A O 1
ATOM 757 N N . MET A 1 99 ? -7.383 1.221 -8.438 1 98.19 99 MET A N 1
ATOM 758 C CA . MET A 1 99 ? -5.977 1.471 -8.148 1 98.19 99 MET A CA 1
ATOM 759 C C . MET A 1 99 ? -5.527 0.685 -6.918 1 98.19 99 MET A C 1
ATOM 761 O O . MET A 1 99 ? -6.262 0.593 -5.934 1 98.19 99 MET A O 1
ATOM 765 N N . GLU A 1 100 ? -4.352 0.029 -6.996 1 98.44 100 GLU A N 1
ATOM 766 C CA . GLU A 1 100 ? -3.771 -0.707 -5.875 1 98.44 100 GLU A CA 1
ATOM 767 C C . GLU A 1 100 ? -2.379 -0.186 -5.535 1 98.44 100 GLU A C 1
ATOM 769 O O . GLU A 1 100 ? -1.635 0.24 -6.422 1 98.44 100 GLU A O 1
ATOM 774 N N . HIS A 1 101 ? -2.039 -0.095 -4.297 1 98.88 101 HIS A N 1
ATOM 775 C CA . HIS A 1 101 ? -0.683 0.172 -3.832 1 98.88 101 HIS A CA 1
ATOM 776 C C . HIS A 1 101 ? -0.044 -1.084 -3.248 1 98.88 101 HIS A C 1
ATOM 778 O O . HIS A 1 101 ? -0.604 -1.707 -2.344 1 98.88 101 HIS A O 1
ATOM 784 N N . MET A 1 102 ? 1.136 -1.386 -3.701 1 98.5 102 MET A N 1
ATOM 785 C CA . MET A 1 102 ? 1.831 -2.596 -3.273 1 98.5 102 MET A CA 1
ATOM 786 C C . MET A 1 102 ? 3.252 -2.277 -2.822 1 98.5 102 MET A C 1
ATOM 788 O O . MET A 1 102 ? 3.906 -1.399 -3.391 1 98.5 102 MET A O 1
ATOM 792 N N . PHE A 1 103 ? 3.723 -3.051 -1.843 1 98.94 103 PHE A N 1
ATOM 793 C CA . PHE A 1 103 ? 5.129 -3.088 -1.461 1 98.94 103 PHE A CA 1
ATOM 794 C C . PHE A 1 103 ? 5.645 -4.52 -1.436 1 98.94 103 PHE A C 1
ATOM 796 O O . PHE A 1 103 ? 4.891 -5.453 -1.159 1 98.94 103 PHE A O 1
ATOM 803 N N . TYR A 1 104 ? 6.922 -4.676 -1.744 1 98.88 104 TYR A N 1
ATOM 804 C CA . TYR A 1 104 ? 7.57 -5.98 -1.801 1 98.88 104 TYR A CA 1
ATOM 805 C C . TYR A 1 104 ? 8.914 -5.953 -1.087 1 98.88 104 TYR A C 1
ATOM 807 O O . TYR A 1 104 ? 9.672 -4.984 -1.211 1 98.88 104 TYR A O 1
ATOM 815 N N . GLN A 1 105 ? 9.211 -6.984 -0.343 1 98.94 105 GLN A N 1
ATOM 816 C CA . GLN A 1 105 ? 10.562 -7.27 0.134 1 98.94 105 GLN A CA 1
ATOM 817 C C . GLN A 1 105 ? 11.164 -8.461 -0.602 1 98.94 105 GLN A C 1
ATOM 819 O O . GLN A 1 105 ? 10.594 -9.555 -0.6 1 98.94 105 GLN A O 1
ATOM 824 N N . TYR A 1 106 ? 12.211 -8.234 -1.301 1 98.81 106 TYR A N 1
ATOM 825 C CA . TYR A 1 106 ? 12.969 -9.305 -1.939 1 98.81 106 TYR A CA 1
ATOM 826 C C . TYR A 1 106 ? 13.992 -9.891 -0.979 1 98.81 106 TYR A C 1
ATOM 828 O O . TYR A 1 106 ? 14.609 -9.164 -0.198 1 98.81 106 TYR A O 1
ATOM 836 N N . ARG A 1 107 ? 14.18 -11.109 -0.995 1 98.31 107 ARG A N 1
ATOM 837 C CA . ARG A 1 107 ? 15.266 -11.859 -0.378 1 98.31 107 ARG A CA 1
ATOM 838 C C . ARG A 1 107 ? 15.844 -12.883 -1.353 1 98.31 107 ARG A C 1
ATOM 840 O O . ARG A 1 107 ? 15.109 -13.664 -1.956 1 98.31 107 ARG A O 1
ATOM 847 N N . ASP A 1 108 ? 17.156 -12.82 -1.517 1 96.31 108 ASP A N 1
ATOM 848 C CA . ASP A 1 108 ? 17.859 -13.742 -2.402 1 96.31 108 ASP A CA 1
ATOM 849 C C . ASP A 1 108 ? 17.281 -13.695 -3.814 1 96.31 108 ASP A C 1
ATOM 851 O O . ASP A 1 108 ? 17.031 -14.734 -4.43 1 96.31 108 ASP A O 1
ATOM 855 N N . GLY A 1 109 ? 16.922 -12.523 -4.254 1 96.38 109 GLY A N 1
ATOM 856 C CA . GLY A 1 109 ? 16.531 -12.289 -5.637 1 96.38 109 GLY A CA 1
ATOM 857 C C . GLY A 1 109 ? 15.086 -12.633 -5.922 1 96.38 109 GLY A C 1
ATOM 858 O O . GLY A 1 109 ? 14.617 -12.484 -7.051 1 96.38 109 GLY A O 1
ATOM 859 N N . ARG A 1 110 ? 14.359 -13.047 -4.875 1 97.69 110 ARG A N 1
ATOM 860 C CA . ARG A 1 110 ? 12.953 -13.414 -5.031 1 97.69 110 ARG A CA 1
ATOM 861 C C . ARG A 1 110 ? 12.078 -12.688 -4.016 1 97.69 110 ARG A C 1
ATOM 863 O O . ARG A 1 110 ? 12.562 -12.25 -2.971 1 97.69 110 ARG A O 1
ATOM 870 N N . ILE A 1 111 ? 10.852 -12.531 -4.312 1 98.56 111 ILE A N 1
ATOM 871 C CA . ILE A 1 111 ? 9.906 -11.859 -3.422 1 98.56 111 ILE A CA 1
ATOM 872 C C . ILE A 1 111 ? 9.609 -12.758 -2.223 1 98.56 111 ILE A C 1
ATOM 874 O O . ILE A 1 111 ? 9.203 -13.914 -2.389 1 98.56 111 ILE A O 1
ATOM 878 N N . ALA A 1 112 ? 9.812 -12.234 -1.083 1 98.81 112 ALA A N 1
ATOM 879 C CA . ALA A 1 112 ? 9.547 -12.969 0.153 1 98.81 112 ALA A CA 1
ATOM 880 C C . ALA A 1 112 ? 8.297 -12.445 0.849 1 98.81 112 ALA A C 1
ATOM 882 O O . ALA A 1 112 ? 7.59 -13.195 1.521 1 98.81 112 ALA A O 1
ATOM 883 N N . GLU A 1 113 ? 8.023 -11.156 0.776 1 98.88 113 GLU A N 1
ATOM 884 C CA . GLU A 1 113 ? 6.887 -10.516 1.437 1 98.88 113 GLU A CA 1
ATOM 885 C C . GLU A 1 113 ? 6.188 -9.539 0.503 1 98.88 113 GLU A C 1
ATOM 887 O O . GLU A 1 113 ? 6.836 -8.859 -0.294 1 98.88 113 GLU A O 1
ATOM 892 N N . VAL A 1 114 ? 4.895 -9.539 0.635 1 98.75 114 VAL A N 1
ATOM 893 C CA . VAL A 1 114 ? 4.031 -8.656 -0.142 1 98.75 114 VAL A CA 1
ATOM 894 C C . VAL A 1 114 ? 3.076 -7.918 0.791 1 98.75 114 VAL A C 1
ATOM 896 O O . VAL A 1 114 ? 2.455 -8.531 1.664 1 98.75 114 VAL A O 1
ATOM 899 N N . TRP A 1 115 ? 3.045 -6.652 0.729 1 98.81 115 TRP A N 1
ATOM 900 C CA . TRP A 1 115 ? 1.986 -5.824 1.3 1 98.81 115 TRP A CA 1
ATOM 901 C C . TRP A 1 115 ? 1.072 -5.281 0.208 1 98.81 115 TRP A C 1
ATOM 903 O O . TRP A 1 115 ? 1.513 -4.516 -0.654 1 98.81 115 TRP A O 1
ATOM 913 N N . TRP A 1 116 ? -0.085 -5.656 0.257 1 98.12 116 TRP A N 1
ATOM 914 C CA . TRP A 1 116 ? -1.083 -5.363 -0.767 1 98.12 116 TRP A CA 1
ATOM 915 C C . TRP A 1 116 ? -2.217 -4.516 -0.196 1 98.12 116 TRP A C 1
ATOM 917 O O . TRP A 1 116 ? -2.746 -4.82 0.875 1 98.12 116 TRP A O 1
ATOM 927 N N . MET A 1 117 ? -2.568 -3.459 -0.88 1 98.06 117 MET A N 1
ATOM 928 C CA . MET A 1 117 ? -3.703 -2.619 -0.511 1 98.06 117 MET A CA 1
ATOM 929 C C . MET A 1 117 ? -4.484 -2.188 -1.747 1 98.06 117 MET A C 1
ATOM 931 O O . MET A 1 117 ? -4.008 -1.364 -2.531 1 98.06 117 MET A O 1
ATOM 935 N N . PRO A 1 118 ? -5.699 -2.693 -1.93 1 96.12 118 PRO A N 1
ATOM 936 C CA . PRO A 1 118 ? -6.57 -2.26 -3.025 1 96.12 118 PRO A CA 1
ATOM 937 C C . PRO A 1 118 ? -7.391 -1.021 -2.672 1 96.12 118 PRO A C 1
ATOM 939 O O . PRO A 1 118 ? -7.828 -0.872 -1.528 1 96.12 118 PRO A O 1
ATOM 942 N N . GLY A 1 119 ? -7.527 -0.088 -3.652 1 95.69 119 GLY A N 1
ATOM 943 C CA . GLY A 1 119 ? -8.469 1.009 -3.508 1 95.69 119 GLY A CA 1
ATOM 944 C C . GLY A 1 119 ? -9.906 0.599 -3.773 1 95.69 119 GLY A C 1
ATOM 945 O O . GLY A 1 119 ? -10.266 -0.566 -3.596 1 95.69 119 GLY A O 1
ATOM 946 N N . GLU A 1 120 ? -10.734 1.562 -4.055 1 93.56 120 GLU A N 1
ATOM 947 C CA . GLU A 1 120 ? -12.141 1.326 -4.371 1 93.56 120 GLU A CA 1
ATOM 948 C C . GLU A 1 120 ? -12.305 0.809 -5.797 1 93.56 120 GLU A C 1
ATOM 950 O O . GLU A 1 120 ? -11.547 1.191 -6.691 1 93.56 120 GLU A O 1
ATOM 955 N N . LEU A 1 121 ? -13.227 -0.146 -5.941 1 94.19 121 LEU A N 1
ATOM 956 C CA . LEU A 1 121 ? -13.68 -0.489 -7.285 1 94.19 121 LEU A CA 1
ATOM 957 C C . LEU A 1 121 ? -14.57 0.608 -7.855 1 94.19 121 LEU A C 1
ATOM 959 O O . LEU A 1 121 ? -15.594 0.956 -7.258 1 94.19 121 LEU A O 1
ATOM 963 N N . VAL A 1 122 ? -14.18 1.206 -8.914 1 94.38 122 VAL A N 1
ATOM 964 C CA . VAL A 1 122 ? -14.922 2.295 -9.547 1 94.38 122 VAL A CA 1
ATOM 965 C C . VAL A 1 122 ? -15.492 1.828 -10.883 1 94.38 122 VAL A C 1
ATOM 967 O O . VAL A 1 122 ? -14.789 1.197 -11.68 1 94.38 122 VAL A O 1
ATOM 970 N N . GLU A 1 123 ? -16.719 2.109 -11.156 1 91.62 123 GLU A N 1
ATOM 971 C CA . GLU A 1 123 ? -17.328 1.773 -12.438 1 91.62 123 GLU A CA 1
ATOM 972 C C . GLU A 1 123 ? -16.719 2.584 -13.578 1 91.62 123 GLU A C 1
ATOM 974 O O . GLU A 1 123 ? -16.406 3.768 -13.406 1 91.62 123 GLU A O 1
ATOM 979 N N . VAL A 1 124 ? -16.531 1.851 -14.641 1 88.44 124 VAL A N 1
ATOM 980 C CA . VAL A 1 124 ? -15.977 2.479 -15.836 1 88.44 124 VAL A CA 1
ATOM 981 C C . VAL A 1 124 ? -17.094 2.787 -16.828 1 88.44 124 VAL A C 1
ATOM 983 O O . VAL A 1 124 ? -18.031 2.004 -16.969 1 88.44 124 VAL A O 1
ATOM 986 N N . MET B 1 1 ? 23.812 17.891 0.481 1 78.31 1 MET B N 1
ATOM 987 C CA . MET B 1 1 ? 22.359 17.844 0.332 1 78.31 1 MET B CA 1
ATOM 988 C C . MET B 1 1 ? 21.781 16.578 0.951 1 78.31 1 MET B C 1
ATOM 990 O O . MET B 1 1 ? 22.422 15.516 0.904 1 78.31 1 MET B O 1
ATOM 994 N N . PRO B 1 2 ? 20.797 16.797 1.808 1 88.56 2 PRO B N 1
ATOM 995 C CA . PRO B 1 2 ? 20.281 15.578 2.439 1 88.56 2 PRO B CA 1
ATOM 996 C C . PRO B 1 2 ? 19.875 14.508 1.426 1 88.56 2 PRO B C 1
ATOM 998 O O . PRO B 1 2 ? 19.547 14.828 0.283 1 88.56 2 PRO B O 1
ATOM 1001 N N . SER B 1 3 ? 20.141 13.273 1.793 1 96.06 3 SER B N 1
ATOM 1002 C CA . SER B 1 3 ? 19.609 12.18 0.986 1 96.06 3 SER B CA 1
ATOM 1003 C C . SER B 1 3 ? 18.078 12.25 0.918 1 96.06 3 SER B C 1
ATOM 1005 O O . SER B 1 3 ? 17.453 12.938 1.717 1 96.06 3 SER B O 1
ATOM 1007 N N . LEU B 1 4 ? 17.562 11.609 -0.026 1 98 4 LEU B N 1
ATOM 1008 C CA . LEU B 1 4 ? 16.109 11.562 -0.149 1 98 4 LEU B CA 1
ATOM 1009 C C . LEU B 1 4 ? 15.484 10.922 1.087 1 98 4 LEU B C 1
ATOM 1011 O O . LEU B 1 4 ? 14.414 11.352 1.53 1 98 4 LEU B O 1
ATOM 1015 N N . GLU B 1 5 ? 16.109 9.922 1.64 1 97.88 5 GLU B N 1
ATOM 1016 C CA . GLU B 1 5 ? 15.641 9.289 2.871 1 97.88 5 GLU B CA 1
ATOM 1017 C C . GLU B 1 5 ? 15.578 10.289 4.016 1 97.88 5 GLU B C 1
ATOM 1019 O O . GLU B 1 5 ? 14.586 10.344 4.75 1 97.88 5 GLU B O 1
ATOM 1024 N N . GLN B 1 6 ? 16.656 11.016 4.156 1 97.38 6 GLN B N 1
ATOM 1025 C CA . GLN B 1 6 ? 16.688 12.016 5.223 1 97.38 6 GLN B CA 1
ATOM 1026 C C . GLN B 1 6 ? 15.609 13.07 5.023 1 97.38 6 GLN B C 1
ATOM 1028 O O . GLN B 1 6 ? 14.984 13.523 5.988 1 97.38 6 GLN B O 1
ATOM 1033 N N . ALA B 1 7 ? 15.469 13.508 3.754 1 97.31 7 ALA B N 1
ATOM 1034 C CA . ALA B 1 7 ? 14.43 14.492 3.445 1 97.31 7 ALA B CA 1
ATOM 1035 C C . ALA B 1 7 ? 13.047 13.961 3.83 1 97.31 7 ALA B C 1
ATOM 1037 O O . ALA B 1 7 ? 12.258 14.68 4.453 1 97.31 7 ALA B O 1
ATOM 1038 N N . TYR B 1 8 ? 12.781 12.742 3.512 1 97.75 8 TYR B N 1
ATOM 1039 C CA . TYR B 1 8 ? 11.477 12.172 3.818 1 97.75 8 TYR B CA 1
ATOM 1040 C C . TYR B 1 8 ? 11.281 12.023 5.324 1 97.75 8 TYR B C 1
ATOM 1042 O O . TYR B 1 8 ? 10.203 12.289 5.848 1 97.75 8 TYR B O 1
ATOM 1050 N N . LEU B 1 9 ? 12.289 11.523 6 1 96.75 9 LEU B N 1
ATOM 1051 C CA . LEU B 1 9 ? 12.188 11.352 7.445 1 96.75 9 LEU B CA 1
ATOM 1052 C C . LEU B 1 9 ? 11.93 12.688 8.133 1 96.75 9 LEU B C 1
ATOM 1054 O O . LEU B 1 9 ? 11.18 12.75 9.109 1 96.75 9 LEU B O 1
ATOM 1058 N N . SER B 1 10 ? 12.586 13.703 7.637 1 95 10 SER B N 1
ATOM 1059 C CA . SER B 1 10 ? 12.336 15.039 8.164 1 95 10 SER B CA 1
ATOM 1060 C C . SER B 1 10 ? 10.898 15.477 7.895 1 95 10 SER B C 1
ATOM 1062 O O . SER B 1 10 ? 10.258 16.094 8.758 1 95 10 SER B O 1
ATOM 1064 N N . TYR B 1 11 ? 10.383 15.195 6.719 1 95.5 11 TYR B N 1
ATOM 1065 C CA . TYR B 1 11 ? 8.992 15.469 6.387 1 95.5 11 TYR B CA 1
ATOM 1066 C C . TYR B 1 11 ? 8.055 14.727 7.332 1 95.5 11 TYR B C 1
ATOM 1068 O O . TYR B 1 11 ? 7.113 15.32 7.875 1 95.5 11 TYR B O 1
ATOM 1076 N N . LEU B 1 12 ? 8.281 13.398 7.582 1 94.31 12 LEU B N 1
ATOM 1077 C CA . LEU B 1 12 ? 7.414 12.602 8.438 1 94.31 12 LEU B CA 1
ATOM 1078 C C . LEU B 1 12 ? 7.41 13.148 9.867 1 94.31 12 LEU B C 1
ATOM 1080 O O . LEU B 1 12 ? 6.367 13.164 10.523 1 94.31 12 LEU B O 1
ATOM 1084 N N . SER B 1 13 ? 8.602 13.547 10.32 1 92.25 13 SER B N 1
ATOM 1085 C CA . SER B 1 13 ? 8.688 14.18 11.633 1 92.25 13 SER B CA 1
ATOM 1086 C C . SER B 1 13 ? 7.824 15.438 11.703 1 92.25 13 SER B C 1
ATOM 1088 O O . SER B 1 13 ? 7.082 15.633 12.664 1 92.25 13 SER B O 1
ATOM 1090 N N . ALA B 1 14 ? 7.949 16.25 10.688 1 90.94 14 ALA B N 1
ATOM 1091 C CA . ALA B 1 14 ? 7.145 17.469 10.625 1 90.94 14 ALA B CA 1
ATOM 1092 C C . ALA B 1 14 ? 5.656 17.141 10.555 1 90.94 14 ALA B C 1
ATOM 1094 O O . ALA B 1 14 ? 4.828 17.844 11.125 1 90.94 14 ALA B O 1
ATOM 1095 N N . PHE B 1 15 ? 5.359 16.078 9.906 1 88.19 15 PHE B N 1
ATOM 1096 C CA . PHE B 1 15 ? 4 15.594 9.695 1 88.19 15 PHE B CA 1
ATOM 1097 C C . PHE B 1 15 ? 3.357 15.195 11.016 1 88.19 15 PHE B C 1
ATOM 1099 O O . PHE B 1 15 ? 2.137 15.273 11.172 1 88.19 15 PHE B O 1
ATOM 1106 N N . ASN B 1 16 ? 4.16 14.867 12.008 1 89.31 16 ASN B N 1
ATOM 1107 C CA . ASN B 1 16 ? 3.676 14.43 13.312 1 89.31 16 ASN B CA 1
ATOM 1108 C C . ASN B 1 16 ? 3.695 15.57 14.328 1 89.31 16 ASN B C 1
ATOM 1110 O O . ASN B 1 16 ? 3.16 15.43 15.43 1 89.31 16 ASN B O 1
ATOM 1114 N N . GLU B 1 17 ? 4.348 16.625 13.938 1 82.25 17 GLU B N 1
ATOM 1115 C CA . GLU B 1 17 ? 4.449 17.734 14.875 1 82.25 17 GLU B CA 1
ATOM 1116 C C . GLU B 1 17 ? 3.133 18.516 14.977 1 82.25 17 GLU B C 1
ATOM 1118 O O . GLU B 1 17 ? 2.449 18.703 13.969 1 82.25 17 GLU B O 1
ATOM 1123 N N . ARG B 1 18 ? 2.688 18.719 16.141 1 73.31 18 ARG B N 1
ATOM 1124 C CA . ARG B 1 18 ? 1.492 19.516 16.406 1 73.31 18 ARG B CA 1
ATOM 1125 C C . ARG B 1 18 ? 1.86 20.906 16.906 1 73.31 18 ARG B C 1
ATOM 1127 O O . ARG B 1 18 ? 2.814 21.078 17.672 1 73.31 18 ARG B O 1
ATOM 1134 N N . PRO B 1 19 ? 1.195 21.875 16.672 1 62.47 19 PRO B N 1
ATOM 1135 C CA . PRO B 1 19 ? 0.31 22 15.516 1 62.47 19 PRO B CA 1
ATOM 1136 C C . PRO B 1 19 ? 1.072 22.047 14.195 1 62.47 19 PRO B C 1
ATOM 1138 O O . PRO B 1 19 ? 2.287 22.266 14.188 1 62.47 19 PRO B O 1
ATOM 1141 N N . PHE B 1 20 ? 0.66 21.25 13.086 1 62.88 20 PHE B N 1
ATOM 1142 C CA . PHE B 1 20 ? 1.438 21.188 11.859 1 62.88 20 PHE B CA 1
ATOM 1143 C C . PHE B 1 20 ? 2.094 22.531 11.57 1 62.88 20 PHE B C 1
ATOM 1145 O O . PHE B 1 20 ? 1.417 23.5 11.188 1 62.88 20 PHE B O 1
ATOM 1152 N N . ALA B 1 21 ? 3.193 22.891 12.219 1 59.69 21 ALA B N 1
ATOM 1153 C CA . ALA B 1 21 ? 3.895 24.172 12.133 1 59.69 21 ALA B CA 1
ATOM 1154 C C . ALA B 1 21 ? 4.504 24.375 10.75 1 59.69 21 ALA B C 1
ATOM 1156 O O . ALA B 1 21 ? 4.703 25.516 10.312 1 59.69 21 ALA B O 1
ATOM 1157 N N . GLY B 1 22 ? 4.582 23.25 9.82 1 68.81 22 GLY B N 1
ATOM 1158 C CA . GLY B 1 22 ? 5.312 23.688 8.641 1 68.81 22 GLY B CA 1
ATOM 1159 C C . GLY B 1 22 ? 5.598 22.578 7.656 1 68.81 22 GLY B C 1
ATOM 1160 O O . GLY B 1 22 ? 6.652 21.938 7.723 1 68.81 22 GLY B O 1
ATOM 1161 N N . LEU B 1 23 ? 4.766 22.25 6.863 1 87.69 23 LEU B N 1
ATOM 1162 C CA . LEU B 1 23 ? 5.086 21.344 5.762 1 87.69 23 LEU B CA 1
ATOM 1163 C C . LEU B 1 23 ? 5.668 22.109 4.582 1 87.69 23 LEU B C 1
ATOM 1165 O O . LEU B 1 23 ? 6.109 21.5 3.6 1 87.69 23 LEU B O 1
ATOM 1169 N N . ALA B 1 24 ? 5.781 23.484 4.801 1 89.25 24 ALA B N 1
ATOM 1170 C CA . ALA B 1 24 ? 6.148 24.344 3.678 1 89.25 24 ALA B CA 1
ATOM 1171 C C . ALA B 1 24 ? 7.609 24.141 3.283 1 89.25 24 ALA B C 1
ATOM 1173 O O . ALA B 1 24 ? 7.98 24.328 2.123 1 89.25 24 ALA B O 1
ATOM 1174 N N . THR B 1 25 ? 8.43 23.781 4.176 1 91.94 25 THR B N 1
ATOM 1175 C CA . THR B 1 25 ? 9.836 23.562 3.861 1 91.94 25 THR B CA 1
ATOM 1176 C C . THR B 1 25 ? 10.023 22.219 3.143 1 91.94 25 THR B C 1
ATOM 1178 O O . THR B 1 25 ? 11.039 22.016 2.477 1 91.94 25 THR B O 1
ATOM 1181 N N . HIS B 1 26 ? 9.023 21.344 3.195 1 96.06 26 HIS B N 1
ATOM 1182 C CA . HIS B 1 26 ? 9.18 19.984 2.703 1 96.06 26 HIS B CA 1
ATOM 1183 C C . HIS B 1 26 ? 8.352 19.766 1.439 1 96.06 26 HIS B C 1
ATOM 1185 O O . HIS B 1 26 ? 8.586 18.797 0.711 1 96.06 26 HIS B O 1
ATOM 1191 N N . MET B 1 27 ? 7.406 20.625 1.199 1 96.62 27 MET B N 1
ATOM 1192 C CA . MET B 1 27 ? 6.465 20.406 0.102 1 96.62 27 MET B CA 1
ATOM 1193 C C . MET B 1 27 ? 6.402 21.625 -0.809 1 96.62 27 MET B C 1
ATOM 1195 O O . MET B 1 27 ? 6.68 22.75 -0.373 1 96.62 27 MET B O 1
ATOM 1199 N N . HIS B 1 28 ? 6.055 21.406 -2.055 1 97.94 28 HIS B N 1
ATOM 1200 C CA . HIS B 1 28 ? 5.805 22.516 -2.982 1 97.94 28 HIS B CA 1
ATOM 1201 C C . HIS B 1 28 ? 4.559 23.297 -2.586 1 97.94 28 HIS B C 1
ATOM 1203 O O . HIS B 1 28 ? 3.652 22.75 -1.952 1 97.94 28 HIS B O 1
ATOM 1209 N N . PRO B 1 29 ? 4.496 24.531 -2.967 1 96.69 29 PRO B N 1
ATOM 1210 C CA . PRO B 1 29 ? 3.34 25.359 -2.6 1 96.69 29 PRO B CA 1
ATOM 1211 C C . PRO B 1 29 ? 2.035 24.828 -3.197 1 96.69 29 PRO B C 1
ATOM 1213 O O . PRO B 1 29 ? 0.957 25.094 -2.656 1 96.69 29 PRO B O 1
ATOM 1216 N N . THR B 1 30 ? 2.18 24.203 -4.371 1 97.88 30 THR B N 1
ATOM 1217 C CA . THR B 1 30 ? 1.085 23.422 -4.953 1 97.88 30 THR B CA 1
ATOM 1218 C C . THR B 1 30 ? 1.408 21.938 -4.949 1 97.88 30 THR B C 1
ATOM 1220 O O . THR B 1 30 ? 2.445 21.516 -5.469 1 97.88 30 THR B O 1
ATOM 1223 N N . VAL B 1 31 ? 0.537 21.203 -4.352 1 98 31 VAL B N 1
ATOM 1224 C CA . VAL B 1 31 ? 0.75 19.766 -4.277 1 98 31 VAL B CA 1
ATOM 1225 C C . VAL B 1 31 ? -0.347 19.031 -5.051 1 98 31 VAL B C 1
ATOM 1227 O O . VAL B 1 31 ? -1.494 19.484 -5.086 1 98 31 VAL B O 1
ATOM 1230 N N . VAL B 1 32 ? -0.006 17.969 -5.742 1 98.75 32 VAL B N 1
ATOM 1231 C CA . VAL B 1 32 ? -0.975 17.094 -6.406 1 98.75 32 VAL B CA 1
ATOM 1232 C C . VAL B 1 32 ? -1.271 15.883 -5.531 1 98.75 32 VAL B C 1
ATOM 1234 O O . VAL B 1 32 ? -0.398 15.039 -5.312 1 98.75 32 VAL B O 1
ATOM 1237 N N . LEU B 1 33 ? -2.461 15.875 -4.961 1 98.5 33 LEU B N 1
ATOM 1238 C CA . LEU B 1 33 ? -2.898 14.766 -4.129 1 98.5 33 LEU B CA 1
ATOM 1239 C C . LEU B 1 33 ? -3.838 13.844 -4.898 1 98.5 33 LEU B C 1
ATOM 1241 O O . LEU B 1 33 ? -4.945 14.242 -5.262 1 98.5 33 LEU B O 1
ATOM 1245 N N . ASN B 1 34 ? -3.379 12.664 -5.141 1 98 34 ASN B N 1
ATOM 1246 C CA . ASN B 1 34 ? -4.172 11.688 -5.879 1 98 34 ASN B CA 1
ATOM 1247 C C . ASN B 1 34 ? -4.676 12.258 -7.203 1 98 34 ASN B C 1
ATOM 1249 O O . ASN B 1 34 ? -5.848 12.094 -7.551 1 98 34 ASN B O 1
ATOM 1253 N N . GLY B 1 35 ? -3.826 12.984 -7.809 1 97.62 35 GLY B N 1
ATOM 1254 C CA . GLY B 1 35 ? -4.102 13.484 -9.148 1 97.62 35 GLY B CA 1
ATOM 1255 C C . GLY B 1 35 ? -4.762 14.844 -9.156 1 97.62 35 GLY B C 1
ATOM 1256 O O . GLY B 1 35 ? -4.91 15.461 -10.219 1 97.62 35 GLY B O 1
ATOM 1257 N N . ALA B 1 36 ? -5.156 15.359 -8.023 1 98.06 36 ALA B N 1
ATOM 1258 C CA . ALA B 1 36 ? -5.816 16.656 -7.934 1 98.06 36 ALA B CA 1
ATOM 1259 C C . ALA B 1 36 ? -4.887 17.703 -7.328 1 98.06 36 ALA B C 1
ATOM 1261 O O . ALA B 1 36 ? -4.434 17.562 -6.191 1 98.06 36 ALA B O 1
ATOM 1262 N N . ALA B 1 37 ? -4.68 18.75 -8.031 1 98.56 37 ALA B N 1
ATOM 1263 C CA . ALA B 1 37 ? -3.828 19.844 -7.547 1 98.56 37 ALA B CA 1
ATOM 1264 C C . ALA B 1 37 ? -4.547 20.672 -6.496 1 98.56 37 ALA B C 1
ATOM 1266 O O . ALA B 1 37 ? -5.746 20.953 -6.621 1 98.56 37 ALA B O 1
ATOM 1267 N N . MET B 1 38 ? -3.771 21.078 -5.457 1 98.06 38 MET B N 1
ATOM 1268 C CA . MET B 1 38 ? -4.309 21.953 -4.43 1 98.06 38 MET B CA 1
ATOM 1269 C C . MET B 1 38 ? -3.197 22.797 -3.793 1 98.06 38 MET B C 1
ATOM 1271 O O . MET B 1 38 ? -2.031 22.391 -3.803 1 98.06 38 MET B O 1
ATOM 1275 N N . PRO B 1 39 ? -3.559 24 -3.35 1 96.81 39 PRO B N 1
ATOM 1276 C CA . PRO B 1 39 ? -2.561 24.75 -2.58 1 96.81 39 PRO B CA 1
ATOM 1277 C C . PRO B 1 39 ? -2.127 24.016 -1.312 1 96.81 39 PRO B C 1
ATOM 1279 O O . PRO B 1 39 ? -2.93 23.312 -0.692 1 96.81 39 PRO B O 1
ATOM 1282 N N . LEU B 1 40 ? -0.877 24.203 -0.933 1 94.44 40 LEU B N 1
ATOM 1283 C CA . LEU B 1 40 ? -0.33 23.562 0.259 1 94.44 40 LEU B CA 1
ATOM 1284 C C . LEU B 1 40 ? -1.217 23.828 1.472 1 94.44 40 LEU B C 1
ATOM 1286 O O . LEU B 1 40 ? -1.412 22.938 2.305 1 94.44 40 LEU B O 1
ATOM 1290 N N . ALA B 1 41 ? -1.724 25 1.627 1 92.75 41 ALA B N 1
ATOM 1291 C CA . ALA B 1 41 ? -2.586 25.344 2.754 1 92.75 41 ALA B CA 1
ATOM 1292 C C . ALA B 1 41 ? -3.803 24.422 2.814 1 92.75 41 ALA B C 1
ATOM 1294 O O . ALA B 1 41 ? -4.277 24.078 3.9 1 92.75 41 ALA B O 1
ATOM 1295 N N . ALA B 1 42 ? -4.355 24.047 1.68 1 93.81 42 ALA B N 1
ATOM 1296 C CA . ALA B 1 42 ? -5.496 23.141 1.627 1 93.81 42 ALA B CA 1
ATOM 1297 C C . ALA B 1 42 ? -5.098 21.734 2.066 1 93.81 42 ALA B C 1
ATOM 1299 O O . ALA B 1 42 ? -5.867 21.047 2.74 1 93.81 42 ALA B O 1
ATOM 1300 N N . PHE B 1 43 ? -3.941 21.297 1.684 1 94.06 43 PHE B N 1
ATOM 1301 C CA . PHE B 1 43 ? -3.404 20.016 2.125 1 94.06 43 PHE B CA 1
ATOM 1302 C C . PHE B 1 43 ? -3.223 20 3.639 1 94.06 43 PHE B C 1
ATOM 1304 O O . PHE B 1 43 ? -3.621 19.031 4.305 1 94.06 43 PHE B O 1
ATOM 1311 N N . GLU B 1 44 ? -2.617 21.031 4.117 1 91 44 GLU B N 1
ATOM 1312 C CA . GLU B 1 44 ? -2.412 21.156 5.555 1 91 44 GLU B CA 1
ATOM 1313 C C . GLU B 1 44 ? -3.738 21.125 6.309 1 91 44 GLU B C 1
ATOM 1315 O O . GLU B 1 44 ? -3.822 20.594 7.41 1 91 44 GLU B O 1
ATOM 1320 N N . LYS B 1 45 ? -4.723 21.703 5.738 1 90.62 45 LYS B N 1
ATOM 1321 C CA . LYS B 1 45 ? -6.039 21.734 6.371 1 90.62 45 LYS B CA 1
ATOM 1322 C C . LYS B 1 45 ? -6.609 20.328 6.52 1 90.62 45 LYS B C 1
ATOM 1324 O O . LYS B 1 45 ? -7.293 20.031 7.5 1 90.62 45 LYS B O 1
ATOM 1329 N N . LEU B 1 46 ? -6.441 19.438 5.523 1 90.5 46 LEU B N 1
ATOM 1330 C CA . LEU B 1 46 ? -6.883 18.047 5.645 1 90.5 46 LEU B CA 1
ATOM 1331 C C . LEU B 1 46 ? -6.281 17.406 6.883 1 90.5 46 LEU B C 1
ATOM 1333 O O . LEU B 1 46 ? -6.992 16.75 7.648 1 90.5 46 LEU B O 1
ATOM 1337 N N . LEU B 1 47 ? -4.988 17.578 7.051 1 89.25 47 LEU B N 1
ATOM 1338 C CA . LEU B 1 47 ? -4.281 16.984 8.188 1 89.25 47 LEU B CA 1
ATOM 1339 C C . LEU B 1 47 ? -4.754 17.609 9.5 1 89.25 47 LEU B C 1
ATOM 1341 O O . LEU B 1 47 ? -4.941 16.891 10.484 1 89.25 47 LEU B O 1
ATOM 1345 N N . THR B 1 48 ? -4.875 18.938 9.531 1 89.31 48 THR B N 1
ATOM 1346 C CA . THR B 1 48 ? -5.305 19.641 10.734 1 89.31 48 THR B CA 1
ATOM 1347 C C . THR B 1 48 ? -6.711 19.203 11.141 1 89.31 48 THR B C 1
ATOM 1349 O O . THR B 1 48 ? -7.008 19.094 12.328 1 89.31 48 THR B O 1
ATOM 1352 N N . ASP B 1 49 ? -7.57 19.016 10.125 1 89.88 49 ASP B N 1
ATOM 1353 C CA . ASP B 1 49 ? -8.922 18.547 10.414 1 89.88 49 ASP B CA 1
ATOM 1354 C C . ASP B 1 49 ? -8.898 17.141 11.039 1 89.88 49 ASP B C 1
ATOM 1356 O O . ASP B 1 49 ? -9.656 16.875 11.977 1 89.88 49 ASP B O 1
ATOM 1360 N N . ASP B 1 50 ? -8.07 16.25 10.547 1 89.88 50 ASP B N 1
ATOM 1361 C CA . ASP B 1 50 ? -7.934 14.898 11.102 1 89.88 50 ASP B CA 1
ATOM 1362 C C . ASP B 1 50 ? -7.41 14.953 12.539 1 89.88 50 ASP B C 1
ATOM 1364 O O . ASP B 1 50 ? -7.891 14.227 13.406 1 89.88 50 ASP B O 1
ATOM 1368 N N . ILE B 1 51 ? -6.441 15.781 12.766 1 89 51 ILE B N 1
ATOM 1369 C CA . ILE B 1 51 ? -5.848 15.922 14.094 1 89 51 ILE B CA 1
ATOM 1370 C C . ILE B 1 51 ? -6.875 16.5 15.062 1 89 51 ILE B C 1
ATOM 1372 O O . ILE B 1 51 ? -6.922 16.109 16.234 1 89 51 ILE B O 1
ATOM 1376 N N . ALA B 1 52 ? -7.633 17.453 14.594 1 89.94 52 ALA B N 1
ATOM 1377 C CA . ALA B 1 52 ? -8.68 18.031 15.43 1 89.94 52 ALA B CA 1
ATOM 1378 C C . ALA B 1 52 ? -9.703 16.984 15.844 1 89.94 52 ALA B C 1
ATOM 1380 O O . ALA B 1 52 ? -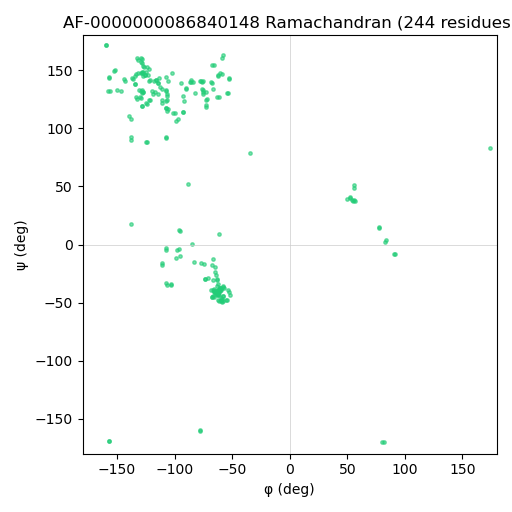10.227 17.016 16.953 1 89.94 52 ALA B O 1
ATOM 1381 N N . ALA B 1 53 ? -9.984 16.109 14.938 1 92.06 53 ALA B N 1
ATOM 1382 C CA . ALA B 1 53 ? -10.953 15.047 15.211 1 92.06 53 ALA B CA 1
ATOM 1383 C C . ALA B 1 53 ? -10.375 13.992 16.141 1 92.06 53 ALA B C 1
ATOM 1385 O O . ALA B 1 53 ? -11.109 13.352 16.891 1 92.06 53 ALA B O 1
ATOM 1386 N N . ALA B 1 54 ? -9.117 13.797 16.094 1 94.25 54 ALA B N 1
ATOM 1387 C CA . ALA B 1 54 ? -8.391 12.859 16.953 1 94.25 54 ALA B CA 1
ATOM 1388 C C . ALA B 1 54 ? -7.082 13.469 17.438 1 94.25 54 ALA B C 1
ATOM 1390 O O . ALA B 1 54 ? -6.02 13.234 16.859 1 94.25 54 ALA B O 1
ATOM 1391 N N . PRO B 1 55 ? -7.094 14.094 18.578 1 91.81 55 PRO B N 1
ATOM 1392 C CA . PRO B 1 55 ? -5.926 14.844 19.047 1 91.81 55 PRO B CA 1
ATOM 1393 C C . PRO B 1 55 ? -4.738 13.938 19.375 1 91.81 55 PRO B C 1
ATOM 1395 O O . PRO B 1 55 ? -3.602 14.414 19.453 1 91.81 55 PRO B O 1
ATOM 1398 N N . ASP B 1 56 ? -4.961 12.633 19.562 1 92.81 56 ASP B N 1
ATOM 1399 C CA . ASP B 1 56 ? -3.893 11.688 19.875 1 92.81 56 ASP B CA 1
ATOM 1400 C C . ASP B 1 56 ? -3.395 10.992 18.609 1 92.81 56 ASP B C 1
ATOM 1402 O O . ASP B 1 56 ? -2.639 10.016 18.688 1 92.81 56 ASP B O 1
AT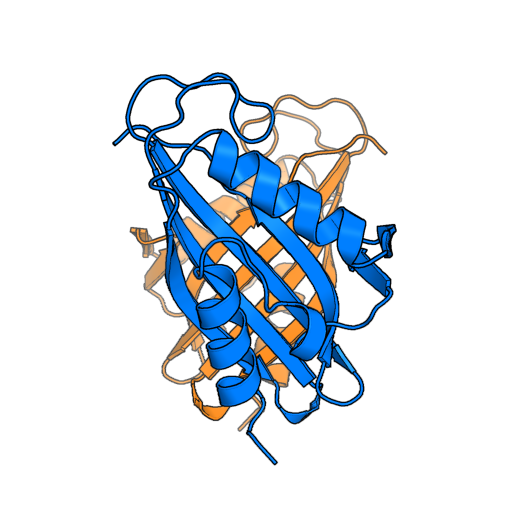OM 1406 N N . LEU B 1 57 ? -3.801 11.508 17.438 1 93.62 57 LEU B N 1
ATOM 1407 C CA . LEU B 1 57 ? -3.396 10.93 16.172 1 93.62 57 LEU B CA 1
ATOM 1408 C C . LEU B 1 57 ? -1.884 11.016 15.984 1 93.62 57 LEU B C 1
ATOM 1410 O O . LEU B 1 57 ? -1.294 12.078 16.156 1 93.62 57 LEU B O 1
ATOM 1414 N N . ARG B 1 58 ? -1.287 9.891 15.695 1 91.5 58 ARG B N 1
ATOM 1415 C CA . ARG B 1 58 ? 0.138 9.82 15.391 1 91.5 58 ARG B CA 1
ATOM 1416 C C . ARG B 1 58 ? 0.411 8.781 14.312 1 91.5 58 ARG B C 1
ATOM 1418 O O . ARG B 1 58 ? -0.184 7.699 14.312 1 91.5 58 ARG B O 1
ATOM 1425 N N . PHE B 1 59 ? 1.347 9.133 13.477 1 94.88 59 PHE B N 1
ATOM 1426 C CA . PHE B 1 59 ? 1.707 8.234 12.383 1 94.88 59 PHE B CA 1
ATOM 1427 C C . PHE B 1 59 ? 3.061 7.582 12.641 1 94.88 59 PHE B C 1
ATOM 1429 O O . PHE B 1 59 ? 4.023 8.258 13.016 1 94.88 59 PHE B O 1
ATOM 1436 N N . GLU B 1 60 ? 3.088 6.371 12.461 1 96.44 60 GLU B N 1
ATOM 1437 C CA . GLU B 1 60 ? 4.312 5.59 12.625 1 96.44 60 GLU B CA 1
ATOM 1438 C C . GLU B 1 60 ? 4.699 4.891 11.328 1 96.44 60 GLU B C 1
ATOM 1440 O O . GLU B 1 60 ? 3.865 4.25 10.688 1 96.44 60 GLU B O 1
ATOM 1445 N N . MET B 1 61 ? 5.957 5.023 10.977 1 97.81 61 MET B N 1
ATOM 1446 C CA . MET B 1 61 ? 6.445 4.383 9.758 1 97.81 61 MET B CA 1
ATOM 1447 C C . MET B 1 61 ? 6.621 2.883 9.9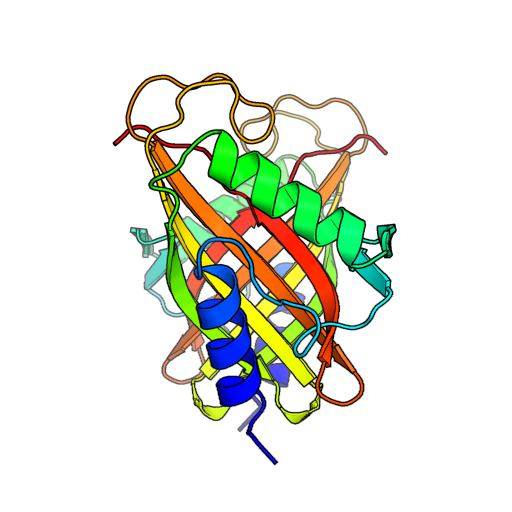69 1 97.81 61 MET B C 1
ATOM 1449 O O . MET B 1 61 ? 7.238 2.455 10.945 1 97.81 61 MET B O 1
ATOM 1453 N N . SER B 1 62 ? 6.105 2.135 9.078 1 98.06 62 SER B N 1
ATOM 1454 C CA . SER B 1 62 ? 6.246 0.683 9.109 1 98.06 62 SER B CA 1
ATOM 1455 C C . SER B 1 62 ? 7.285 0.21 8.094 1 98.06 62 SER B C 1
ATOM 1457 O O . SER B 1 62 ? 7.973 -0.788 8.328 1 98.06 62 SER B O 1
ATOM 1459 N N . MET B 1 63 ? 7.367 0.863 7.012 1 98.5 63 MET B N 1
ATOM 1460 C CA . MET B 1 63 ? 8.289 0.489 5.941 1 98.5 63 MET B CA 1
ATOM 1461 C C . MET B 1 63 ? 8.602 1.684 5.047 1 98.5 63 MET B C 1
ATOM 1463 O O . MET B 1 63 ? 7.727 2.512 4.785 1 98.5 63 MET B O 1
ATOM 1467 N N . LEU B 1 64 ? 9.805 1.744 4.598 1 98.81 64 LEU B N 1
ATOM 1468 C CA . LEU B 1 64 ? 10.258 2.811 3.711 1 98.81 64 LEU B CA 1
ATOM 1469 C C . LEU B 1 64 ? 10.938 2.238 2.475 1 98.81 64 LEU B C 1
ATOM 1471 O O . LEU B 1 64 ? 11.727 1.297 2.574 1 98.81 64 LEU B O 1
ATOM 1475 N N . VAL B 1 65 ? 10.57 2.732 1.334 1 98.94 65 VAL B N 1
ATOM 1476 C CA . VAL B 1 65 ? 11.211 2.449 0.053 1 98.94 65 VAL B CA 1
ATOM 1477 C C . VAL B 1 65 ? 11.688 3.752 -0.585 1 98.94 65 VAL B C 1
ATOM 1479 O O . VAL B 1 65 ? 10.898 4.676 -0.791 1 98.94 65 VAL B O 1
ATOM 1482 N N . VAL B 1 66 ? 12.953 3.824 -0.902 1 98.88 66 VAL B N 1
ATOM 1483 C CA . VAL B 1 66 ? 13.508 5.07 -1.422 1 98.88 66 VAL B CA 1
ATOM 1484 C C . VAL B 1 66 ? 14.18 4.812 -2.77 1 98.88 66 VAL B C 1
ATOM 1486 O O . VAL B 1 66 ? 15.078 3.973 -2.877 1 98.88 66 VAL B O 1
ATOM 1489 N N . ASP B 1 67 ? 13.719 5.504 -3.781 1 98.81 67 ASP B N 1
ATOM 1490 C CA . ASP B 1 67 ? 14.305 5.508 -5.117 1 98.81 67 ASP B CA 1
ATOM 1491 C C . ASP B 1 67 ? 15.023 6.824 -5.398 1 98.81 67 ASP B C 1
ATOM 1493 O O . ASP B 1 67 ? 14.43 7.758 -5.945 1 98.81 67 ASP B O 1
ATOM 1497 N N . GLU B 1 68 ? 16.297 6.84 -5.086 1 97.69 68 GLU B N 1
ATOM 1498 C CA . GLU B 1 68 ? 17.078 8.07 -5.191 1 97.69 68 GLU B CA 1
ATOM 1499 C C . GLU B 1 68 ? 17.125 8.578 -6.629 1 97.69 68 GLU B C 1
ATOM 1501 O O . GLU B 1 68 ? 16.969 9.773 -6.879 1 97.69 68 GLU B O 1
ATOM 1506 N N . ALA B 1 69 ? 17.281 7.656 -7.547 1 96.56 69 ALA B N 1
ATOM 1507 C CA . ALA B 1 69 ? 17.453 8.031 -8.945 1 96.56 69 ALA B CA 1
ATOM 1508 C C . ALA B 1 69 ? 16.203 8.711 -9.5 1 96.56 69 ALA B C 1
ATOM 1510 O O . ALA B 1 69 ? 16.297 9.695 -10.234 1 96.56 69 ALA B O 1
ATOM 1511 N N . ARG B 1 70 ? 15.094 8.219 -9.133 1 98.06 70 ARG B N 1
ATOM 1512 C CA . ARG B 1 70 ? 13.844 8.75 -9.656 1 98.06 70 ARG B CA 1
ATOM 1513 C C . ARG B 1 70 ? 13.234 9.766 -8.703 1 98.06 70 ARG B C 1
ATOM 1515 O O . ARG B 1 70 ? 12.188 10.359 -8.992 1 98.06 70 ARG B O 1
ATOM 1522 N N . GLN B 1 71 ? 13.789 9.992 -7.555 1 98.62 71 GLN B N 1
ATOM 1523 C CA . GLN B 1 71 ? 13.32 10.914 -6.523 1 98.62 71 GLN B CA 1
ATOM 1524 C C . GLN B 1 71 ? 11.883 10.594 -6.117 1 98.62 71 GLN B C 1
ATOM 1526 O O . GLN B 1 71 ? 11.023 11.477 -6.105 1 98.62 71 GLN B O 1
ATOM 1531 N N . ARG B 1 72 ? 11.68 9.328 -5.852 1 98.94 72 ARG B N 1
ATOM 1532 C CA . ARG B 1 72 ? 10.391 8.812 -5.391 1 98.94 72 ARG B CA 1
ATOM 1533 C C . ARG B 1 72 ? 10.547 8.078 -4.062 1 98.94 72 ARG B C 1
ATOM 1535 O O . ARG B 1 72 ? 11.594 7.48 -3.797 1 98.94 72 ARG B O 1
ATOM 1542 N N . VAL B 1 73 ? 9.547 8.195 -3.264 1 98.94 73 VAL B N 1
ATOM 1543 C CA . VAL B 1 73 ? 9.5 7.5 -1.984 1 98.94 73 VAL B CA 1
ATOM 1544 C C . VAL B 1 73 ? 8.188 6.73 -1.863 1 98.94 73 VAL B C 1
ATOM 1546 O O . VAL B 1 73 ? 7.129 7.223 -2.27 1 98.94 73 VAL B O 1
ATOM 1549 N N . GLY B 1 74 ? 8.242 5.473 -1.501 1 98.94 74 GLY B N 1
ATOM 1550 C CA . GLY B 1 74 ? 7.117 4.723 -0.962 1 98.94 74 GLY B CA 1
ATOM 1551 C C . GLY B 1 74 ? 7.223 4.477 0.531 1 98.94 74 GLY B C 1
ATOM 1552 O O . GLY B 1 74 ? 8.312 4.215 1.045 1 98.94 74 GLY B O 1
ATOM 1553 N N . CYS B 1 75 ? 6.066 4.59 1.201 1 98.81 75 CYS B N 1
ATOM 1554 C CA . CYS B 1 75 ? 6.094 4.383 2.645 1 98.81 75 CYS B CA 1
ATOM 1555 C C . CYS B 1 75 ? 4.797 3.734 3.125 1 98.81 75 CYS B C 1
ATOM 1557 O O . CYS B 1 75 ? 3.713 4.086 2.658 1 98.81 75 CYS B O 1
ATOM 1559 N N . ARG B 1 76 ? 4.906 2.686 3.947 1 98.75 76 ARG B N 1
ATOM 1560 C CA . ARG B 1 76 ? 3.803 2.191 4.762 1 98.75 76 ARG B CA 1
ATOM 1561 C C . ARG B 1 76 ? 3.803 2.846 6.141 1 98.75 76 ARG B C 1
ATOM 1563 O O . ARG B 1 76 ? 4.824 2.852 6.828 1 98.75 76 ARG B O 1
ATOM 1570 N N . ILE B 1 77 ? 2.684 3.477 6.488 1 98.19 77 ILE B N 1
ATOM 1571 C CA . ILE B 1 77 ? 2.568 4.113 7.793 1 98.19 77 ILE B CA 1
ATOM 1572 C C . ILE B 1 77 ? 1.304 3.625 8.5 1 98.19 77 ILE B C 1
ATOM 1574 O O . ILE B 1 77 ? 0.316 3.281 7.844 1 98.19 77 ILE B O 1
ATOM 1578 N N . GLU B 1 78 ? 1.384 3.506 9.773 1 97.69 78 GLU B N 1
ATOM 1579 C CA . GLU B 1 78 ? 0.243 3.168 10.617 1 97.69 78 GLU B CA 1
ATOM 1580 C C . GLU B 1 78 ? -0.09 4.309 11.578 1 97.69 78 GLU B C 1
ATOM 1582 O O . GLU B 1 78 ? 0.809 4.977 12.094 1 97.69 78 GLU B O 1
ATOM 1587 N N . PHE B 1 79 ? -1.333 4.508 11.781 1 96.75 79 PHE B N 1
ATOM 1588 C CA . PHE B 1 79 ? -1.72 5.406 12.867 1 96.75 79 PHE B CA 1
ATOM 1589 C C . PHE B 1 79 ? -2.65 4.703 13.844 1 96.75 79 PHE B C 1
ATOM 1591 O O . PHE B 1 79 ? -3.25 3.68 13.516 1 96.75 79 PHE B O 1
ATOM 1598 N N . ARG B 1 80 ? -2.645 5.109 15.031 1 94.44 80 ARG B N 1
ATOM 1599 C CA . ARG B 1 80 ? -3.568 4.785 16.109 1 94.44 80 ARG B CA 1
ATOM 1600 C C . ARG B 1 80 ? -4.102 6.051 16.781 1 94.44 80 ARG B C 1
ATOM 1602 O O . ARG B 1 80 ? -3.338 6.973 17.078 1 94.44 80 ARG B O 1
ATOM 1609 N N . CYS B 1 81 ? -5.34 6.047 16.922 1 96.56 81 CYS B N 1
ATOM 1610 C CA . CYS B 1 81 ? -5.918 7.242 17.516 1 96.56 81 CYS B CA 1
ATOM 1611 C C . CYS B 1 81 ? -7.297 6.953 18.094 1 96.56 81 CYS B C 1
ATOM 1613 O O . CYS B 1 81 ? -7.793 5.828 17.984 1 96.56 81 CYS B O 1
ATOM 1615 N N . THR B 1 82 ? -7.82 7.902 18.781 1 96.75 82 THR B N 1
ATOM 1616 C CA . THR B 1 82 ? -9.148 7.852 19.359 1 96.75 82 THR B CA 1
ATOM 1617 C C . THR B 1 82 ? -9.992 9.039 18.906 1 96.75 82 THR B C 1
ATOM 1619 O O . THR B 1 82 ? -10.102 10.039 19.609 1 96.75 82 THR B O 1
ATOM 1622 N N . PRO B 1 83 ? -10.648 8.859 17.812 1 95.25 83 PRO B N 1
ATOM 1623 C CA . PRO B 1 83 ? -11.445 9.977 17.297 1 95.25 83 PRO B CA 1
ATOM 1624 C C . PRO B 1 83 ? -12.562 10.391 18.266 1 95.25 83 PRO B C 1
ATOM 1626 O O . PRO B 1 83 ? -13.18 9.531 18.891 1 95.25 83 PRO B O 1
ATOM 1629 N N . GLU B 1 84 ? -12.773 11.641 18.234 1 94.81 84 GLU B N 1
ATOM 1630 C CA . GLU B 1 84 ? -13.797 12.211 19.109 1 94.81 84 GLU B CA 1
ATOM 1631 C C . GLU B 1 84 ? -15.023 12.641 18.312 1 94.81 84 GLU B C 1
ATOM 1633 O O . GLU B 1 84 ? -16.016 13.086 18.891 1 94.81 84 GLU B O 1
ATOM 1638 N N . ARG B 1 85 ? -15.008 12.555 17.078 1 92.81 85 ARG B N 1
ATOM 1639 C CA . ARG B 1 85 ? -16.062 12.859 16.109 1 92.81 85 ARG B CA 1
ATOM 1640 C C . ARG B 1 85 ? -15.844 12.102 14.805 1 92.81 85 ARG B C 1
ATOM 1642 O O . ARG B 1 85 ? -15.047 11.164 14.75 1 92.81 85 ARG B O 1
ATOM 1649 N N . GLU B 1 86 ? -16.578 12.445 13.812 1 92.12 86 GLU B N 1
ATOM 1650 C CA . GLU B 1 86 ? -16.359 11.852 12.492 1 92.12 86 GLU B CA 1
ATOM 1651 C C . GLU B 1 86 ? -14.898 12.008 12.062 1 92.12 86 GLU B C 1
ATOM 1653 O O . GLU B 1 86 ? -14.305 13.078 12.219 1 92.12 86 GLU B O 1
ATOM 1658 N N . PHE B 1 87 ? -14.375 10.891 11.648 1 93 87 PHE B N 1
ATOM 1659 C CA . PHE B 1 87 ? -12.945 10.828 11.367 1 93 87 PHE B CA 1
ATOM 1660 C C . PHE B 1 87 ? -12.695 10.25 9.984 1 93 87 PHE B C 1
ATOM 1662 O O . PHE B 1 87 ? -13.07 9.109 9.695 1 93 87 PHE B O 1
ATOM 1669 N N . MET B 1 88 ? -12.047 11.055 9.102 1 89.81 88 MET B N 1
ATOM 1670 C CA . MET B 1 88 ? -11.734 10.68 7.727 1 89.81 88 MET B CA 1
ATOM 1671 C C . MET B 1 88 ? -12.992 10.234 6.988 1 89.81 88 MET B C 1
ATOM 1673 O O . MET B 1 88 ? -12.961 9.266 6.23 1 89.81 88 MET B O 1
ATOM 1677 N N . GLY B 1 89 ? -14.055 10.867 7.238 1 87.06 89 GLY B N 1
ATOM 1678 C CA . GLY B 1 89 ? -15.32 10.625 6.57 1 87.06 89 GLY B CA 1
ATOM 1679 C C . GLY B 1 89 ? -16.031 9.383 7.074 1 87.06 89 GLY B C 1
ATOM 1680 O O . GLY B 1 89 ? -16.938 8.867 6.414 1 87.06 89 GLY B O 1
ATOM 1681 N N . ARG B 1 90 ? -15.555 8.859 8.273 1 89.75 90 ARG B N 1
ATOM 1682 C CA . ARG B 1 90 ? -16.094 7.625 8.828 1 89.75 90 ARG B CA 1
ATOM 1683 C C . ARG B 1 90 ? -16.578 7.836 10.258 1 89.75 90 ARG B C 1
ATOM 1685 O O . ARG B 1 90 ? -15.984 8.602 11.016 1 89.75 90 ARG B O 1
ATOM 1692 N N . SER B 1 91 ? -17.641 7.121 10.578 1 87.31 91 SER B N 1
ATOM 1693 C CA . SER B 1 91 ? -18.109 7.09 11.961 1 87.31 91 SER B CA 1
ATOM 1694 C C . SER B 1 91 ? -17.5 5.914 12.719 1 87.31 91 SER B C 1
ATOM 1696 O O . SER B 1 91 ? -17.734 4.754 12.367 1 87.31 91 SER B O 1
ATOM 1698 N N . VAL B 1 92 ? -16.688 6.305 13.672 1 87.38 92 VAL B N 1
ATOM 1699 C CA . VAL B 1 92 ? -16.016 5.246 14.43 1 87.38 92 VAL B CA 1
ATOM 1700 C C . VAL B 1 92 ? -16.109 5.543 15.922 1 87.38 92 VAL B C 1
ATOM 1702 O O . VAL B 1 92 ? -16.266 6.699 16.328 1 87.38 92 VAL B O 1
ATOM 1705 N N . SER B 1 93 ? -16.203 4.43 16.656 1 85.62 93 SER B N 1
ATOM 1706 C CA . SER B 1 93 ? -16.203 4.551 18.109 1 85.62 93 SER B CA 1
ATOM 1707 C C . SER B 1 93 ? -14.953 3.898 18.703 1 85.62 93 SER B C 1
ATOM 1709 O O . SER B 1 93 ? -14.508 2.854 18.234 1 85.62 93 SER B O 1
ATOM 1711 N N . GLY B 1 94 ? -14.445 4.602 19.672 1 92.81 94 GLY B N 1
ATOM 1712 C CA . GLY B 1 94 ? -13.312 4.047 20.391 1 92.81 94 GLY B CA 1
ATOM 1713 C C . GLY B 1 94 ? -11.992 4.23 19.672 1 92.81 94 GLY B C 1
ATOM 1714 O O . GLY B 1 94 ? -11.883 5.055 18.766 1 92.81 94 GLY B O 1
ATOM 1715 N N . ALA B 1 95 ? -10.953 3.547 20.203 1 96.06 95 ALA B N 1
ATOM 1716 C CA . ALA B 1 95 ? -9.617 3.609 19.609 1 96.06 95 ALA B CA 1
ATOM 1717 C C . ALA B 1 95 ? -9.547 2.77 18.344 1 96.06 95 ALA B C 1
ATOM 1719 O O . ALA B 1 95 ? -10.07 1.657 18.297 1 96.06 95 ALA B O 1
ATOM 1720 N N . VAL B 1 96 ? -8.961 3.396 17.312 1 96.75 96 VAL B N 1
ATOM 1721 C CA . VAL B 1 96 ? -8.844 2.707 16.031 1 96.75 96 VAL B CA 1
ATOM 1722 C C . VAL B 1 96 ? -7.395 2.758 15.547 1 96.75 96 VAL B C 1
ATOM 1724 O O . VAL B 1 96 ? -6.602 3.568 16.031 1 96.75 96 VAL B O 1
ATOM 1727 N N . LYS B 1 97 ? -7.086 1.872 14.688 1 97.25 97 LYS B N 1
ATOM 1728 C CA . LYS B 1 97 ? -5.828 1.893 13.945 1 97.25 97 LYS B CA 1
ATOM 1729 C C . LYS B 1 97 ? -6.074 1.689 12.453 1 97.25 97 LYS B C 1
ATOM 1731 O O . LYS B 1 97 ? -7.125 1.19 12.055 1 97.25 97 LYS B O 1
ATOM 1736 N N . CYS B 1 98 ? -5.16 2.088 11.695 1 97.69 98 CYS B N 1
ATOM 1737 C CA . CYS B 1 98 ? -5.27 2.006 10.242 1 97.69 98 CYS B CA 1
ATOM 1738 C C . CYS B 1 98 ? -3.893 1.98 9.594 1 97.69 98 CYS B C 1
ATOM 1740 O O . CYS B 1 98 ? -2.994 2.717 10.008 1 97.69 98 CYS B O 1
ATOM 1742 N N . MET B 1 99 ? -3.688 1.044 8.664 1 98.19 99 MET B N 1
ATOM 1743 C CA . MET B 1 99 ? -2.502 1.039 7.812 1 98.19 99 MET B CA 1
ATOM 1744 C C . MET B 1 99 ? -2.75 1.835 6.535 1 98.19 99 MET B C 1
ATOM 1746 O O . MET B 1 99 ? -3.826 1.744 5.941 1 98.19 99 MET B O 1
ATOM 1750 N N . GLU B 1 100 ? -1.784 2.713 6.168 1 98.44 100 GLU B N 1
ATOM 1751 C CA . GLU B 1 100 ? -1.86 3.49 4.938 1 98.44 100 GLU B CA 1
ATOM 1752 C C . GLU B 1 100 ? -0.658 3.217 4.035 1 98.44 100 GLU B C 1
ATOM 1754 O O . GLU B 1 100 ? 0.446 2.971 4.523 1 98.44 100 GLU B O 1
ATOM 1759 N N . HIS B 1 101 ? -0.843 3.154 2.773 1 98.88 101 HIS B N 1
ATOM 1760 C CA . HIS B 1 101 ? 0.223 3.117 1.779 1 98.88 101 HIS B CA 1
ATOM 1761 C C . HIS B 1 101 ? 0.328 4.441 1.034 1 98.88 101 HIS B C 1
ATOM 1763 O O . HIS B 1 101 ? -0.657 4.918 0.464 1 98.88 101 HIS B O 1
ATOM 1769 N N . MET B 1 102 ? 1.522 5 0.994 1 98.5 102 MET B N 1
ATOM 1770 C CA . MET B 1 102 ? 1.748 6.301 0.368 1 98.5 102 MET B CA 1
ATOM 1771 C C . MET B 1 102 ? 2.895 6.23 -0.635 1 98.5 102 MET B C 1
ATOM 1773 O O . MET B 1 102 ? 3.873 5.512 -0.417 1 98.5 102 MET B O 1
ATOM 1777 N N . PHE B 1 103 ? 2.799 7.012 -1.682 1 98.94 103 PHE B N 1
ATOM 1778 C CA . PHE B 1 103 ? 3.891 7.289 -2.607 1 98.94 103 PHE B CA 1
ATOM 1779 C C . PHE B 1 103 ? 4.086 8.789 -2.783 1 98.94 103 PHE B C 1
ATOM 1781 O O . PHE B 1 103 ? 3.129 9.562 -2.676 1 98.94 103 PHE B O 1
ATOM 1788 N N . TYR B 1 104 ? 5.309 9.188 -3.023 1 98.88 104 TYR B N 1
ATOM 1789 C CA . TYR B 1 104 ? 5.68 10.594 -3.18 1 98.88 104 TYR B CA 1
ATOM 1790 C C . TYR B 1 104 ? 6.598 10.781 -4.379 1 98.88 104 TYR B C 1
ATOM 1792 O O . TYR B 1 104 ? 7.5 9.969 -4.613 1 98.88 104 TYR B O 1
ATOM 1800 N N . GLN B 1 105 ? 6.363 11.812 -5.121 1 98.94 105 GLN B N 1
ATOM 1801 C CA . GLN B 1 105 ? 7.328 12.328 -6.094 1 98.94 105 GLN B CA 1
ATOM 1802 C C . GLN B 1 105 ? 7.953 13.633 -5.613 1 98.94 105 GLN B C 1
ATOM 1804 O O . GLN B 1 105 ? 7.246 14.594 -5.328 1 98.94 105 GLN B O 1
ATOM 1809 N N . TYR B 1 106 ? 9.219 13.625 -5.422 1 98.81 106 TYR B N 1
ATOM 1810 C CA . TYR B 1 106 ? 9.969 14.828 -5.098 1 98.81 106 TYR B CA 1
ATOM 1811 C C . TYR B 1 106 ? 10.391 15.562 -6.363 1 98.81 106 TYR B C 1
ATOM 1813 O O . TYR B 1 106 ? 10.75 14.938 -7.363 1 98.81 106 TYR B O 1
ATOM 1821 N N . ARG B 1 107 ? 10.328 16.797 -6.371 1 98.31 107 ARG B N 1
ATOM 1822 C CA . ARG B 1 107 ? 10.914 17.719 -7.344 1 98.31 107 ARG B CA 1
ATOM 1823 C C . ARG B 1 107 ? 11.648 18.859 -6.648 1 98.31 107 ARG B C 1
ATOM 1825 O O . ARG B 1 107 ? 11.086 19.516 -5.773 1 98.31 107 ARG B O 1
ATOM 1832 N N . ASP B 1 108 ? 12.938 19.016 -7.02 1 96.25 108 ASP B N 1
ATOM 1833 C CA . ASP B 1 108 ? 13.758 20.078 -6.453 1 96.25 108 ASP B CA 1
ATOM 1834 C C . ASP B 1 108 ? 13.812 19.984 -4.934 1 96.25 108 ASP B C 1
ATOM 1836 O O . ASP B 1 108 ? 13.656 21 -4.234 1 96.25 108 ASP B O 1
ATOM 1840 N N . GLY B 1 109 ? 13.859 18.797 -4.43 1 96.25 109 GLY B N 1
ATOM 1841 C CA . GLY B 1 109 ? 14.109 18.547 -3.02 1 96.25 109 GLY B CA 1
ATOM 1842 C C . GLY B 1 109 ? 12.867 18.641 -2.162 1 96.25 109 GLY B C 1
ATOM 1843 O O . GLY B 1 109 ? 12.93 18.453 -0.945 1 96.25 109 GLY B O 1
ATOM 1844 N N . ARG B 1 110 ? 11.719 18.859 -2.807 1 97.69 110 ARG B N 1
ATOM 1845 C CA . ARG B 1 110 ? 10.453 18.969 -2.086 1 97.69 110 ARG B CA 1
ATOM 1846 C C . ARG B 1 110 ? 9.398 18.062 -2.689 1 97.69 110 ARG B C 1
ATOM 1848 O O . ARG B 1 110 ? 9.484 17.688 -3.859 1 97.69 110 ARG B O 1
ATOM 1855 N N . ILE B 1 111 ? 8.445 17.719 -1.922 1 98.62 111 ILE B N 1
ATOM 1856 C CA . ILE B 1 111 ? 7.355 16.859 -2.383 1 98.62 111 ILE B CA 1
ATOM 1857 C C . ILE B 1 111 ? 6.438 17.641 -3.316 1 98.62 111 ILE B C 1
ATOM 1859 O O . ILE B 1 111 ? 5.93 18.703 -2.949 1 98.62 111 ILE B O 1
ATOM 1863 N N . ALA B 1 112 ? 6.254 17.109 -4.488 1 98.81 112 ALA B N 1
ATOM 1864 C CA . ALA B 1 112 ? 5.383 17.75 -5.48 1 98.81 112 ALA B CA 1
ATOM 1865 C C . ALA B 1 112 ? 4.074 16.969 -5.629 1 98.81 112 ALA B C 1
ATOM 1867 O O . ALA B 1 112 ? 3.033 17.562 -5.93 1 98.81 112 ALA B O 1
ATOM 1868 N N . GLU B 1 113 ? 4.102 15.664 -5.488 1 98.88 113 GLU B N 1
ATOM 1869 C CA . GLU B 1 113 ? 2.93 14.812 -5.648 1 98.88 113 GLU B CA 1
ATOM 1870 C C . GLU B 1 113 ? 2.861 13.75 -4.555 1 98.88 113 GLU B C 1
ATOM 1872 O O . GLU B 1 113 ? 3.893 13.227 -4.129 1 98.88 113 GLU B O 1
ATOM 1877 N N . VAL B 1 114 ? 1.655 13.516 -4.172 1 98.75 114 VAL B N 1
ATOM 1878 C CA . VAL B 1 114 ? 1.358 12.523 -3.148 1 98.75 114 VAL B CA 1
ATOM 1879 C C . VAL B 1 114 ? 0.256 11.586 -3.641 1 98.75 114 VAL B C 1
ATOM 1881 O O . VAL B 1 114 ? -0.766 12.039 -4.16 1 98.75 114 VAL B O 1
ATOM 1884 N N . TRP B 1 115 ? 0.491 10.336 -3.598 1 98.81 115 TRP B N 1
ATOM 1885 C CA . TRP B 1 115 ? -0.538 9.305 -3.727 1 98.81 115 TRP B CA 1
ATOM 1886 C C . TRP B 1 115 ? -0.816 8.641 -2.383 1 98.81 115 TRP B C 1
ATOM 1888 O O . TRP B 1 115 ? 0.065 8 -1.807 1 98.81 115 TRP B O 1
ATOM 1898 N N . TRP B 1 116 ? -1.958 8.836 -1.938 1 98.12 116 TRP B N 1
ATOM 1899 C CA . TRP B 1 116 ? -2.379 8.406 -0.61 1 98.12 116 TRP B CA 1
ATOM 1900 C C . TRP B 1 116 ? -3.465 7.336 -0.706 1 98.12 116 TRP B C 1
ATOM 1902 O O . TRP B 1 116 ? -4.43 7.492 -1.456 1 98.12 116 TRP B O 1
ATOM 1912 N N . MET B 1 117 ? -3.305 6.211 0.001 1 98.06 117 MET B N 1
ATOM 1913 C CA . MET B 1 117 ? -4.316 5.164 0.091 1 98.06 117 MET B CA 1
ATOM 1914 C C . MET B 1 117 ? -4.438 4.645 1.521 1 98.06 117 MET B C 1
ATOM 1916 O O . MET B 1 117 ? -3.549 3.945 2.008 1 98.06 117 MET B O 1
ATOM 1920 N N . PRO B 1 118 ? -5.551 4.988 2.189 1 96.06 118 PRO B N 1
ATOM 1921 C CA . PRO B 1 118 ? -5.801 4.438 3.525 1 96.06 118 PRO B CA 1
ATOM 1922 C C . PRO B 1 118 ? -6.449 3.057 3.484 1 96.06 118 PRO B C 1
ATOM 1924 O O . PRO B 1 118 ? -7.281 2.787 2.613 1 96.06 118 PRO B O 1
ATOM 1927 N N . GLY B 1 119 ? -5.992 2.127 4.422 1 95.69 119 GLY B N 1
ATOM 1928 C CA . GLY B 1 119 ? -6.695 0.871 4.633 1 95.69 119 GLY B CA 1
ATOM 1929 C C . GLY B 1 119 ? -7.953 1.023 5.473 1 95.69 119 GLY B C 1
ATOM 1930 O O . GLY B 1 119 ? -8.562 2.092 5.492 1 95.69 119 GLY B O 1
ATOM 1931 N N . GLU B 1 120 ? -8.398 -0.039 6.027 1 93.56 120 GLU B N 1
ATOM 1932 C CA . GLU B 1 120 ? -9.57 -0.05 6.891 1 93.56 120 GLU B CA 1
ATOM 1933 C C . GLU B 1 120 ? -9.242 0.481 8.281 1 93.56 120 GLU B C 1
ATOM 1935 O O . GLU B 1 120 ? -8.133 0.278 8.781 1 93.56 120 GLU B O 1
ATOM 1940 N N . LEU B 1 121 ? -10.172 1.244 8.805 1 94.12 121 LEU B N 1
ATOM 1941 C CA . LEU B 1 121 ? -10.094 1.547 10.234 1 94.12 121 LEU B CA 1
ATOM 1942 C C . LEU B 1 121 ? -10.469 0.327 11.07 1 94.12 121 LEU B C 1
ATOM 1944 O O . LEU B 1 121 ? -11.562 -0.219 10.922 1 94.12 121 LEU B O 1
ATOM 1948 N N . VAL B 1 122 ? -9.609 -0.128 11.867 1 94.31 122 VAL B N 1
ATOM 1949 C CA . VAL B 1 122 ? -9.82 -1.31 12.695 1 94.31 122 VAL B CA 1
ATOM 1950 C C . VAL B 1 122 ? -9.867 -0.906 14.172 1 94.31 122 VAL B C 1
ATOM 1952 O O . VAL B 1 122 ? -9.031 -0.131 14.633 1 94.31 122 VAL B O 1
ATOM 1955 N N . GLU B 1 123 ? -10.797 -1.427 14.898 1 91.69 123 GLU B N 1
ATOM 1956 C CA . GLU B 1 123 ? -10.883 -1.16 16.328 1 91.69 123 GLU B CA 1
ATOM 1957 C C . GLU B 1 123 ? -9.719 -1.809 17.078 1 91.69 123 GLU B C 1
ATOM 1959 O O . GLU B 1 123 ? -9.312 -2.926 16.75 1 91.69 123 GLU B O 1
ATOM 1964 N N . VAL B 1 124 ? -9.281 -1.009 18 1 88.69 124 VAL B N 1
ATOM 1965 C CA . VAL B 1 124 ? -8.188 -1.488 18.844 1 88.69 124 VAL B CA 1
ATOM 1966 C C . VAL B 1 124 ? -8.734 -1.926 20.203 1 88.69 124 VAL B C 1
ATOM 1968 O O . VAL B 1 124 ? -9.648 -1.294 20.734 1 88.69 124 VAL B O 1
#

Secondary structure (DSSP, 8-state):
---HHHHHHHHHHHHHSTT-TTGGGTEEEEEEETTEEEEHHHHHHHHHHHHHH-TT-EEEEEEEEEETTTTEEEEEEEEEE--SS-BTTB---S-EEEEEEEEEEEETTEEEEEEEEE---EE-/---HHHHHHHHHHHHHSSS---STTTEEEEEEETTEEEEHHHHHHHHHHHHHH-TT-EEEEEEEEEETTTTEEEEEEEEEE--SS-BTTB---S-EEEEEEEEEEEETTEEEEEEEEE---EE-

Radius of gyration: 18.87 Å; Cα contacts (8 Å, |Δi|>4): 501; chains: 2; bounding box: 44×48×39 Å

Organism: NCBI:txid72228

InterPro domains:
  IPR009959 Polyketide cyclase SnoaL-like [PF07366] (6-118)
  IPR032710 NTF2-like domain superfamily [SSF54427] (2-117)

Foldseek 3Di:
DDALVVLVVVQLVLLQDPPSVDQPVAADQWAQEQNRIDGPVVVSVLSNVQCVQWVQKGKAWDDWDADRVQQKIKTKIKIKTAGPAQHPNDDDHGIWMWIKIKMFHDDPRHTRYIYIDIDDTGHD/DDALVVLVVVLLVCLFDPPSPDLPVAAPQWAAEQNRIDGPVVVSVLSNVQCVQWVQWHKAWDDWDADRVQQKIKTKIKIKTAGPADHPNDDDHGIWMWIKIKMFHDDPRHTRYIYIGIDDTGHD

Nearest PDB structures (foldseek):
  3ehc-assembly1_A  TM=9.220E-01  e=6.532E-12  Agrobacterium fabrum str. C58
  7f11-assembly1_B  TM=7.694E-01  e=1.699E-05  Aspergillus novofumigatus
  7f0o-assembly1_A  TM=7.635E-01  e=2.274E-05  Aspergillus novofumigatus
  3f7x-assembly1_A-2  TM=7.803E-01  e=6.897E-05  Pseudomonas putida KT2440
  3f8h-assembly1_B  TM=7.137E-01  e=9.235E-05  Ruegeria sp. TM1040

Sequence (248 aa):
MPSLEQAYLSYLSAFNERPFAGLATHMHPTVVLNGAAMPLAAFEKLLTDDIAAAPDLRFEMSMLVVDEARQRVGCRIEFRCTPEREFMGRSVSGAVKCMEHMFYQYRDGRIAEVWWMPGELVEVMPSLEQAYLSYLSAFNERPFAGLATHMHPTVVLNGAAMPLAAFEKLLTDDIAAAPDLRFEMSMLVVDEARQRVGCRIEFRCTPEREFMGRSVSGAVKCMEHMFYQYRDGRIAEVWWMPGELVEV

pLDDT: mean 93.77, std 7.01, range [59.69, 98.94]

Solvent-accessible surface area (backbone atoms only — not comparable to full-atom values): 13313 Å² total; per-residue (Å²): 127,77,51,66,64,55,50,48,52,52,42,55,52,33,68,63,38,82,89,45,87,49,54,68,83,39,34,37,68,56,28,25,52,69,84,44,75,43,49,36,71,61,55,52,46,56,54,50,53,47,36,70,24,10,78,65,55,44,75,41,82,74,44,80,28,51,12,74,91,74,35,27,38,28,36,34,33,34,36,46,30,48,43,77,42,70,44,90,92,36,87,65,76,59,40,31,31,33,51,31,45,37,38,37,36,45,53,96,87,16,36,36,33,38,40,78,45,74,57,64,81,39,78,104,126,78,50,67,64,56,50,49,52,52,40,53,51,39,69,60,37,79,69,73,82,56,62,66,85,42,32,36,67,56,27,28,52,70,84,43,75,40,49,37,70,59,56,52,44,56,55,50,52,48,36,69,24,10,79,64,54,44,75,39,81,74,44,80,29,52,12,72,91,74,33,26,38,28,36,35,32,34,35,46,30,48,41,77,44,69,43,92,92,36,87,64,75,57,40,32,30,33,50,31,45,37,39,37,37,46,53,94,86,16,36,37,35,38,40,76,45,75,56,64,80,38,80,104